Protein AF-A0A7S2XUI1-F1 (afdb_monomer)

InterPro domains:
  IPR029063 S-adenosyl-L-methionine-dependent methyltransferase superfamily [G3DSA:3.40.50.150] (146-242)
  IPR029063 S-adenosyl-L-methionine-dependent methyltransferase superfamily [SSF53335] (138-240)

pLDDT: mean 78.97, std 21.82, range [33.09, 98.69]

Solvent-accessible surface area (backbone atoms only — not comparable to full-atom values): 15600 Å² total; per-residue (Å²): 137,90,80,90,83,91,78,86,85,81,86,80,92,73,90,83,90,82,82,87,84,80,89,73,89,81,74,75,75,79,71,72,58,68,51,83,55,97,71,72,81,87,55,73,65,67,70,68,84,57,90,74,61,76,85,82,89,82,83,79,93,74,92,76,78,93,69,83,83,70,82,75,75,79,80,75,81,78,85,82,84,69,63,62,56,46,74,59,47,57,66,42,49,73,74,46,38,92,71,34,81,48,57,92,49,97,66,69,54,65,36,67,36,72,51,89,66,56,51,47,43,28,47,60,45,55,91,79,35,50,66,58,30,60,23,31,69,71,65,23,38,72,83,61,51,74,60,51,53,53,50,48,54,52,54,75,68,47,93,59,55,28,42,39,58,32,80,68,32,51,56,22,68,65,50,53,47,44,41,57,68,58,25,32,30,48,30,22,32,61,53,69,68,28,50,43,26,32,35,54,13,28,52,69,62,71,48,70,82,60,63,40,65,39,38,32,79,36,77,87,70,100,64,97,75,93,72,65,76,35,71,54,94,46,97,79,50,52,43,69,75,128

Foldseek 3Di:
DDDDDDDDDDDDPDDDPPDPPPPDPDPPPLVWDFDDDP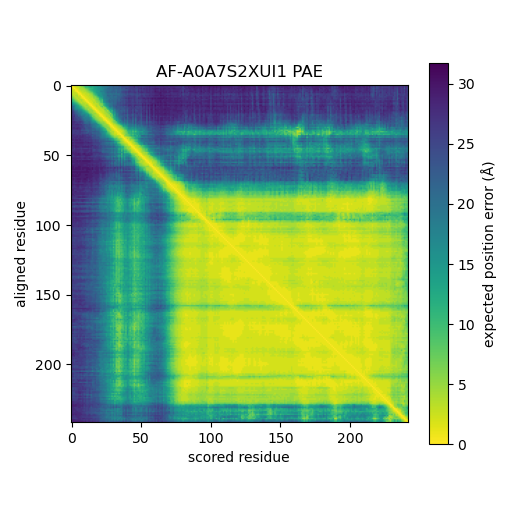DDVPPFDPVPPCVPDDDDPDDDDDDDDDDDDDPPPDDDDDDDFAFDQLVVLLVCLQVCAPVQLCHPPPDFDWDFAPDVVTFIFGDHDCVVQVQCCVACVVPRHHPPVVVVVVLCVVLVPDPHATETEAALCQSNPSVGVSVSSVHAYEYEHQDSNSSNRVSSRCVRRVNSPSNSYTYTNHHDDPDDDDFDWAQDPPSSRTDTDD

Organism: NCBI:txid420275

Sequence (242 aa):
MLQSRRGATRSKKGRNVFLLAKIIFFCALVTILVIPFGVDLQQGIQVPEILSESFDSSSIHKNPQPKTSAIPPPPKEKKKFEPVSCPSQIATRNALGSRDPNNGMPESPKRLTITDPPFWISLHKQNFDKLRWNSIMKKGNYYETGITDQFHQILANTTRPGLVLDIGMNIGWFTLWARAHGHAVAAFEPNEIMHTRVCESLESNHWHNDSSVQIFLYGLGEQEATLNLTTGHNPGMSSFHE

Radius of gyration: 24.72 Å; Cα contacts (8 Å, |Δi|>4): 295; chains: 1; bounding box: 54×97×55 Å

Mean predicted aligned error: 11.98 Å

Nearest PDB structures (foldseek):
  2igt-assembly1_B  TM=7.077E-01  e=3.469E-02  Agrobacterium fabrum str. C58
  2igt-assembly1_A  TM=7.072E-01  e=1.130E-01  Agrobacterium fabrum str. C58
  2igt-assembly1_C  TM=6.953E-01  e=2.104E-01  Agrobacterium fabrum str. C58
  3qv9-assembly1_A  TM=5.205E-01  e=8.233E+00  Trypanosoma cruzi

Secondary structure (DSSP, 8-state):
-------------------SSS--S---------EE----TTS-----TTTTS----------------PPPPPPPPPPP-PPP-HHHHHHTHHHHGGGSTTTT-SS--EEE-SSSS--EEE---TTT-HHHIIIIIHHSS-S-HHHHHHHHHHHHH-SS-EEEEEET-TT-HHHHHHHHTT-EEEEE-S-HHHHHHHHHHHHHTT-TTSSSEEEESS---SS----PEE--S-TTS-EE--

Structure (mmCIF, N/CA/C/O backbone):
data_AF-A0A7S2XUI1-F1
#
_entry.id   AF-A0A7S2XUI1-F1
#
loop_
_atom_site.group_PDB
_atom_site.id
_atom_site.type_symbol
_atom_site.label_atom_id
_atom_site.label_alt_id
_atom_site.label_comp_id
_atom_site.label_asym_id
_atom_site.label_entity_id
_atom_site.label_seq_id
_atom_site.pdbx_PDB_ins_code
_atom_site.Cartn_x
_atom_site.Cartn_y
_atom_site.Cartn_z
_atom_site.occupancy
_atom_site.B_iso_or_equiv
_atom_site.auth_seq_id
_atom_site.auth_comp_id
_atom_site.auth_asym_id
_atom_site.auth_atom_id
_atom_site.pdbx_PDB_model_num
ATOM 1 N N . MET A 1 1 ? 22.595 69.209 5.812 1.00 44.84 1 MET A N 1
ATOM 2 C CA . MET A 1 1 ? 22.251 69.474 4.398 1.00 44.84 1 MET A CA 1
ATOM 3 C C . MET A 1 1 ? 21.459 68.277 3.885 1.00 44.84 1 MET A C 1
ATOM 5 O O . MET A 1 1 ? 21.942 67.160 3.998 1.00 44.84 1 MET A O 1
ATOM 9 N N . LEU A 1 2 ? 20.205 68.506 3.484 1.00 44.84 2 LEU A N 1
ATOM 10 C CA . LEU A 1 2 ? 19.232 67.506 3.023 1.00 44.84 2 LEU A CA 1
ATOM 11 C C . LEU A 1 2 ? 19.535 67.006 1.600 1.00 44.84 2 LEU A C 1
ATOM 13 O O . LEU A 1 2 ? 19.940 67.813 0.773 1.00 44.84 2 LEU A O 1
ATOM 17 N N . GLN A 1 3 ? 19.185 65.743 1.314 1.00 45.91 3 GLN A N 1
ATOM 18 C CA . GLN A 1 3 ? 18.512 65.239 0.090 1.00 45.91 3 GLN A CA 1
ATOM 19 C C . GLN A 1 3 ? 18.406 63.702 0.223 1.00 45.91 3 GLN A C 1
ATOM 21 O O . GLN A 1 3 ? 19.411 63.010 0.183 1.00 45.91 3 GLN A O 1
ATOM 26 N N . SER A 1 4 ? 17.282 63.092 0.617 1.00 49.56 4 SER A N 1
ATOM 27 C CA . SER A 1 4 ? 16.009 62.899 -0.102 1.00 49.56 4 SER A CA 1
ATOM 28 C C . SER A 1 4 ? 16.167 62.365 -1.532 1.00 49.56 4 SER A C 1
ATOM 30 O O . SER A 1 4 ? 16.312 63.134 -2.480 1.00 49.56 4 SER A O 1
ATOM 32 N N . ARG A 1 5 ? 16.053 61.040 -1.695 1.00 53.78 5 ARG A N 1
ATOM 33 C CA . ARG A 1 5 ? 15.616 60.405 -2.947 1.00 53.78 5 ARG A CA 1
ATOM 34 C C . ARG A 1 5 ? 14.516 59.390 -2.647 1.00 53.78 5 ARG A C 1
ATOM 36 O O . ARG A 1 5 ? 14.758 58.325 -2.092 1.00 53.78 5 ARG A O 1
ATOM 43 N N . ARG A 1 6 ? 13.293 59.771 -3.021 1.00 54.72 6 ARG A N 1
ATOM 44 C CA . ARG A 1 6 ? 12.117 58.905 -3.155 1.00 54.72 6 ARG A CA 1
ATOM 45 C C . ARG A 1 6 ? 12.245 58.127 -4.469 1.00 54.72 6 ARG A C 1
ATOM 47 O O . ARG A 1 6 ? 12.502 58.735 -5.504 1.00 54.72 6 ARG A O 1
ATOM 54 N N . GLY A 1 7 ? 12.039 56.814 -4.426 1.00 47.62 7 GLY A N 1
ATOM 55 C CA . GLY A 1 7 ? 11.938 55.937 -5.595 1.00 47.62 7 GLY A CA 1
ATOM 56 C C . GLY A 1 7 ? 10.629 55.155 -5.535 1.00 47.62 7 GLY A C 1
ATOM 57 O O . GLY A 1 7 ? 10.315 54.557 -4.514 1.00 47.62 7 GLY A O 1
ATOM 58 N N . ALA A 1 8 ? 9.845 55.248 -6.604 1.00 49.41 8 ALA A N 1
ATOM 59 C CA . ALA A 1 8 ? 8.422 54.945 -6.692 1.00 49.41 8 ALA A CA 1
ATOM 60 C C . ALA A 1 8 ? 8.027 53.471 -6.466 1.00 49.41 8 ALA A C 1
ATOM 62 O O . ALA A 1 8 ? 8.601 52.552 -7.049 1.00 49.41 8 ALA A O 1
ATOM 63 N N . THR A 1 9 ? 6.942 53.266 -5.718 1.00 49.69 9 THR A N 1
ATOM 64 C CA . THR A 1 9 ? 6.183 52.014 -5.650 1.00 49.69 9 THR A CA 1
ATOM 65 C C . THR A 1 9 ? 5.273 51.897 -6.874 1.00 49.69 9 THR A C 1
ATOM 67 O O . THR A 1 9 ? 4.331 52.668 -7.059 1.00 49.69 9 THR A O 1
ATOM 70 N N . ARG A 1 10 ? 5.545 50.919 -7.745 1.00 51.84 10 ARG A N 1
ATOM 71 C CA . ARG A 1 10 ? 4.707 50.621 -8.914 1.00 51.84 10 ARG A CA 1
ATOM 72 C C . ARG A 1 10 ? 3.744 49.486 -8.565 1.00 51.84 10 ARG A C 1
ATOM 74 O O . ARG A 1 10 ? 4.098 48.313 -8.611 1.00 51.84 10 ARG A O 1
ATOM 81 N N . SER A 1 11 ? 2.523 49.864 -8.201 1.00 49.94 11 SER A N 1
ATOM 82 C CA . SER A 1 11 ? 1.382 48.961 -8.033 1.00 49.94 11 SER A CA 1
ATOM 83 C C . SER A 1 11 ? 1.007 48.337 -9.381 1.00 49.94 11 SER A C 1
ATOM 85 O O . SER A 1 11 ? 0.634 49.047 -10.316 1.00 49.94 11 SER A O 1
ATOM 87 N N . LYS A 1 12 ? 1.104 47.008 -9.494 1.00 51.84 12 LYS A N 1
ATOM 88 C CA . LYS A 1 12 ? 0.479 46.232 -10.573 1.00 51.84 12 LYS A CA 1
ATOM 89 C C . LYS A 1 12 ? -0.615 45.358 -9.972 1.00 51.84 12 LYS A C 1
ATOM 91 O O . LYS A 1 12 ? -0.391 44.220 -9.580 1.00 51.84 12 LYS A O 1
ATOM 96 N N . LYS A 1 13 ? -1.816 45.930 -9.914 1.00 52.31 13 LYS A N 1
ATOM 97 C CA . LYS A 1 13 ? -3.079 45.215 -9.729 1.00 52.31 13 LYS A CA 1
ATOM 98 C C . LYS A 1 13 ? -3.500 44.721 -11.118 1.00 52.31 13 LYS A C 1
ATOM 100 O O . LYS A 1 13 ? -3.877 45.526 -11.963 1.00 52.31 13 LYS A O 1
ATOM 105 N N . GLY A 1 14 ? -3.357 43.425 -11.381 1.00 42.59 14 GLY A N 1
ATOM 106 C CA . GLY A 1 14 ? -3.611 42.833 -12.695 1.00 42.59 14 GLY A CA 1
ATOM 107 C C . GLY A 1 14 ? -4.117 41.403 -12.568 1.00 42.59 14 GLY A C 1
ATOM 108 O O . GLY A 1 14 ? -3.349 40.495 -12.290 1.00 42.59 14 GLY A O 1
ATOM 109 N N . ARG A 1 15 ? -5.435 41.275 -12.724 1.00 50.72 15 ARG A N 1
ATOM 110 C CA . ARG A 1 15 ? -6.274 40.080 -12.893 1.00 50.72 15 ARG A CA 1
ATOM 111 C C . ARG A 1 15 ? -5.532 38.813 -13.353 1.00 50.72 15 ARG A C 1
ATOM 113 O O . ARG A 1 15 ? -5.031 38.785 -14.464 1.00 50.72 15 ARG A O 1
ATOM 120 N N . ASN A 1 16 ? -5.637 37.747 -12.558 1.00 40.69 16 ASN A N 1
ATOM 121 C CA . ASN A 1 16 ? -5.584 36.357 -13.023 1.00 40.69 16 ASN A CA 1
ATOM 122 C C . ASN A 1 16 ? -6.729 35.577 -12.358 1.00 40.69 16 ASN A C 1
ATOM 124 O O . ASN A 1 16 ? -6.529 34.726 -11.501 1.00 40.69 16 ASN A O 1
ATOM 128 N N . VAL A 1 17 ? -7.958 35.926 -12.738 1.00 47.38 17 VAL A N 1
ATOM 129 C CA . VAL A 1 17 ? -9.146 35.086 -12.542 1.00 47.38 17 VAL A CA 1
ATOM 130 C C . VAL A 1 17 ? -9.360 34.375 -13.871 1.00 47.38 17 VAL A C 1
ATOM 132 O O . VAL A 1 17 ? -10.168 34.837 -14.652 1.00 47.38 17 VAL A O 1
ATOM 135 N N . PHE A 1 18 ? -8.539 33.375 -14.198 1.00 42.41 18 PHE A N 1
ATOM 136 C CA . PHE A 1 18 ? -8.752 32.443 -15.322 1.00 42.41 1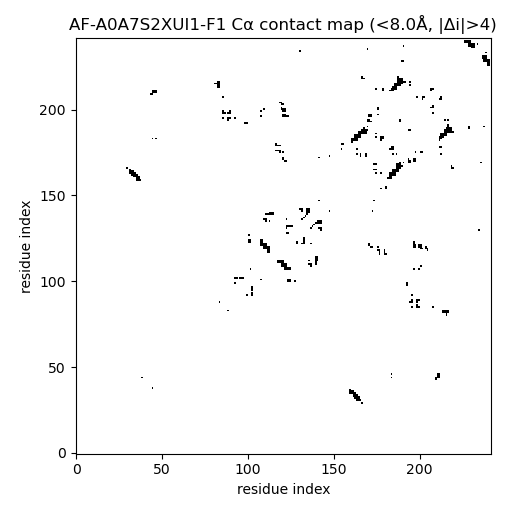8 PHE A CA 1
ATOM 137 C C . PHE A 1 18 ? -7.678 31.342 -15.290 1.00 42.41 18 PHE A C 1
ATOM 139 O O . PHE A 1 18 ? -6.836 31.239 -16.173 1.00 42.41 18 PHE A O 1
ATOM 146 N N . LEU A 1 19 ? -7.668 30.523 -14.235 1.00 41.16 19 LEU A N 1
ATOM 147 C CA . LEU A 1 19 ? -6.983 29.223 -14.271 1.00 41.16 19 LEU A CA 1
ATOM 148 C C . LEU A 1 19 ? -7.583 28.248 -13.245 1.00 41.16 19 LEU A C 1
ATOM 150 O O . LEU A 1 19 ? -6.870 27.621 -12.475 1.00 41.16 19 LEU A O 1
ATOM 154 N N . LEU A 1 20 ? -8.916 28.155 -13.209 1.00 41.44 20 LEU A N 1
ATOM 155 C CA . LEU A 1 20 ? -9.640 27.221 -12.334 1.00 41.44 20 LEU A CA 1
ATOM 156 C C . LEU A 1 20 ? -10.401 26.127 -13.109 1.00 41.44 20 LEU A C 1
ATOM 158 O O . LEU A 1 20 ? -11.279 25.483 -12.555 1.00 41.44 20 LEU A O 1
ATOM 162 N N . ALA A 1 21 ? -10.087 25.914 -14.393 1.00 40.38 21 ALA A N 1
ATOM 163 C CA . ALA A 1 21 ? -10.853 25.018 -15.273 1.00 40.38 21 ALA A CA 1
ATOM 164 C C . ALA A 1 21 ? -9.987 24.054 -16.113 1.00 40.38 21 ALA A C 1
ATOM 166 O O . ALA A 1 21 ? -10.372 23.675 -17.214 1.00 40.38 21 ALA A O 1
ATOM 167 N N . LYS A 1 22 ? -8.808 23.658 -15.609 1.00 33.09 22 LYS A N 1
ATOM 168 C CA . LYS A 1 22 ? -7.989 22.564 -16.179 1.00 33.09 22 LYS A CA 1
ATOM 169 C C . LYS A 1 22 ? -7.356 21.665 -15.103 1.00 33.09 22 LYS A C 1
ATOM 171 O O . LYS A 1 22 ? -6.256 21.162 -15.275 1.00 33.09 22 LYS A O 1
ATOM 176 N N . ILE A 1 23 ? -8.057 21.481 -13.983 1.00 38.81 23 ILE A N 1
ATOM 177 C CA . ILE A 1 23 ? -7.806 20.397 -13.017 1.00 38.81 23 ILE A CA 1
ATOM 178 C C . ILE A 1 23 ? -9.107 19.594 -12.926 1.00 38.81 23 ILE A C 1
ATOM 180 O O . ILE A 1 23 ? -9.790 19.548 -11.913 1.00 38.81 23 ILE A O 1
ATOM 184 N N . ILE A 1 24 ? -9.523 19.069 -14.070 1.00 41.22 24 ILE A N 1
ATOM 185 C CA . ILE A 1 24 ? -10.514 18.006 -14.203 1.00 41.22 24 ILE A CA 1
ATOM 186 C C . ILE A 1 24 ? -9.905 17.106 -15.280 1.00 41.22 24 ILE A C 1
ATOM 188 O O . ILE A 1 24 ? -9.421 17.635 -16.278 1.00 41.22 24 ILE A O 1
ATOM 192 N N . PHE A 1 25 ? -9.909 15.792 -15.050 1.00 37.59 25 PHE A N 1
ATOM 193 C CA . PHE A 1 25 ? -9.238 14.730 -15.820 1.00 37.59 25 PHE A CA 1
ATOM 194 C C . PHE A 1 25 ? -7.766 14.463 -15.480 1.00 37.59 25 PHE A C 1
ATOM 196 O O . PHE A 1 25 ? -6.876 14.684 -16.286 1.00 37.59 25 PHE A O 1
ATOM 203 N N . PHE A 1 26 ? -7.525 13.969 -14.265 1.00 37.66 26 PHE A N 1
ATOM 204 C CA . PHE A 1 26 ? -6.876 12.663 -14.033 1.00 37.66 26 PHE A CA 1
ATOM 205 C C . PHE A 1 26 ? -7.096 12.255 -12.559 1.00 37.66 26 PHE A C 1
ATOM 207 O O . PHE A 1 26 ? -6.187 11.848 -11.848 1.00 37.66 26 PHE A O 1
ATOM 214 N N . CYS A 1 27 ? -8.334 12.394 -12.063 1.00 37.97 27 CYS A N 1
ATOM 215 C CA . CYS A 1 27 ? -8.767 11.536 -10.966 1.00 37.97 27 CYS A CA 1
ATOM 216 C C . CYS A 1 27 ? -9.026 10.187 -11.621 1.00 37.97 27 CYS A C 1
ATOM 218 O O . CYS A 1 27 ? -10.080 10.005 -12.233 1.00 37.97 27 CYS A O 1
ATOM 220 N N . ALA A 1 28 ? -8.068 9.266 -11.533 1.00 40.50 28 ALA A N 1
ATOM 221 C CA . ALA A 1 28 ? -8.439 7.864 -11.515 1.00 40.50 28 ALA A CA 1
ATOM 222 C C . ALA A 1 28 ? -9.512 7.763 -10.429 1.00 40.50 28 ALA A C 1
ATOM 224 O O . ALA A 1 28 ? -9.257 8.054 -9.259 1.00 40.50 28 ALA A O 1
ATOM 225 N N . LEU A 1 29 ? -10.749 7.541 -10.862 1.00 40.41 29 LEU A N 1
ATOM 226 C CA . LEU A 1 29 ? -11.874 7.289 -9.991 1.00 40.41 29 LEU A CA 1
ATOM 227 C C . LEU A 1 29 ? -11.453 6.056 -9.192 1.00 40.41 29 LEU A C 1
ATOM 229 O O . LEU A 1 29 ? -11.509 4.940 -9.710 1.00 40.41 29 LEU A O 1
ATOM 233 N N . VAL A 1 30 ? -10.946 6.254 -7.974 1.00 43.94 30 VAL A N 1
ATOM 234 C CA . VAL A 1 30 ? -10.798 5.167 -7.013 1.00 43.94 30 VAL A CA 1
ATOM 235 C C . VAL A 1 30 ? -12.236 4.762 -6.725 1.00 43.94 30 VAL A C 1
ATOM 237 O O . VAL A 1 30 ? -12.924 5.346 -5.891 1.00 43.94 30 VAL A O 1
ATOM 240 N N . THR A 1 31 ? -12.752 3.856 -7.550 1.00 45.31 31 THR A N 1
ATOM 241 C CA . THR A 1 31 ? -14.082 3.289 -7.389 1.00 45.31 31 THR A CA 1
ATOM 242 C C . THR A 1 31 ? -13.930 2.288 -6.267 1.00 45.31 31 THR A C 1
ATOM 244 O O . THR A 1 31 ? -13.617 1.122 -6.487 1.00 45.31 31 THR A O 1
ATOM 247 N N . ILE A 1 32 ? -14.052 2.785 -5.042 1.00 53.06 32 ILE A N 1
ATOM 248 C CA . ILE A 1 32 ? -13.979 1.967 -3.839 1.00 53.06 32 ILE A CA 1
ATOM 249 C C . ILE A 1 32 ? -15.314 1.235 -3.754 1.00 53.06 32 ILE A C 1
ATOM 251 O O . ILE A 1 32 ? -16.289 1.734 -3.193 1.00 53.06 32 ILE A O 1
ATOM 255 N N . LEU A 1 33 ? -15.381 0.068 -4.391 1.00 57.34 33 LEU A N 1
ATOM 256 C CA . LEU A 1 33 ? -16.521 -0.826 -4.281 1.00 57.34 33 LEU A CA 1
ATOM 257 C C . LEU A 1 33 ? -16.382 -1.605 -2.971 1.00 57.34 33 LEU A C 1
ATOM 259 O O . LEU A 1 33 ? -15.698 -2.622 -2.922 1.00 57.34 33 LEU A O 1
ATOM 263 N N . VAL A 1 34 ? -17.020 -1.119 -1.905 1.00 60.62 34 VAL A N 1
ATOM 264 C CA . VAL A 1 34 ? -17.190 -1.910 -0.681 1.00 60.62 34 VAL A CA 1
ATOM 265 C C . VAL A 1 34 ? -18.369 -2.847 -0.909 1.00 60.62 34 VAL A C 1
ATOM 267 O O . VAL A 1 34 ? -19.518 -2.408 -0.934 1.00 60.62 34 VAL A O 1
ATOM 270 N N . ILE A 1 35 ? -18.095 -4.136 -1.103 1.00 65.50 35 ILE A N 1
ATOM 271 C CA . ILE A 1 35 ? -19.143 -5.156 -1.221 1.00 65.50 35 ILE A CA 1
ATOM 272 C C . ILE A 1 35 ? -19.488 -5.634 0.200 1.00 65.50 35 ILE A C 1
ATOM 274 O O . ILE A 1 35 ? -18.626 -6.231 0.855 1.00 65.50 35 ILE A O 1
ATOM 278 N N . PRO A 1 36 ? -20.698 -5.357 0.727 1.00 56.72 36 PRO A N 1
ATOM 279 C CA . PRO A 1 36 ? -21.080 -5.804 2.060 1.00 56.72 36 PRO A CA 1
ATOM 280 C C . PRO A 1 36 ? -21.371 -7.307 2.037 1.00 56.72 36 PRO A C 1
ATOM 282 O O . PRO A 1 36 ? -22.350 -7.742 1.431 1.00 56.72 36 PRO A O 1
ATOM 285 N N . PHE A 1 37 ? -20.572 -8.100 2.748 1.00 58.25 37 PHE A N 1
ATOM 286 C CA . PHE A 1 37 ? -20.856 -9.518 2.961 1.00 58.25 37 PHE A CA 1
ATOM 287 C C . PHE A 1 37 ? -21.413 -9.743 4.373 1.00 58.25 37 PHE A C 1
ATOM 289 O O . PHE A 1 37 ? -20.984 -9.126 5.347 1.00 58.25 37 PHE A O 1
ATOM 296 N N . GLY A 1 38 ? -22.420 -10.608 4.492 1.00 45.91 38 GLY A N 1
ATOM 297 C CA . GLY A 1 38 ? -22.881 -11.110 5.784 1.00 45.91 38 GLY A CA 1
ATOM 298 C C . GLY A 1 38 ? -22.015 -12.287 6.205 1.00 45.91 38 GLY A C 1
ATOM 299 O O . GLY A 1 38 ? -22.383 -13.417 5.914 1.00 45.91 38 GLY A O 1
ATOM 300 N N . VAL A 1 39 ? -20.872 -12.026 6.840 1.00 47.19 39 VAL A N 1
ATOM 301 C CA . VAL A 1 39 ? -19.999 -13.084 7.372 1.00 47.19 39 VAL A CA 1
ATOM 302 C C . VAL A 1 39 ? -19.783 -12.856 8.863 1.00 47.19 39 VAL A C 1
ATOM 304 O O . VAL A 1 39 ? -19.521 -11.734 9.297 1.00 47.19 39 VAL A O 1
ATOM 307 N N . ASP A 1 40 ? -19.961 -13.921 9.637 1.00 42.25 40 ASP A N 1
ATOM 308 C CA . ASP A 1 40 ? -19.818 -13.945 11.090 1.00 42.25 40 ASP A CA 1
ATOM 309 C C . ASP A 1 40 ? -18.326 -13.968 11.474 1.00 42.25 40 ASP A C 1
ATOM 311 O O . ASP A 1 40 ? -17.577 -14.843 11.040 1.00 42.25 40 ASP A O 1
ATOM 315 N N . LEU A 1 41 ? -17.875 -12.977 12.252 1.00 43.75 41 LEU A N 1
ATOM 316 C CA . LEU A 1 41 ? -16.453 -12.637 12.429 1.00 43.75 41 LEU A CA 1
ATOM 317 C C . LEU A 1 41 ? -15.643 -13.602 13.307 1.00 43.75 41 LEU A C 1
ATOM 319 O O . LEU A 1 41 ? -14.425 -13.450 13.400 1.00 43.75 41 LEU A O 1
ATOM 323 N N . GLN A 1 42 ? -16.279 -14.559 13.986 1.00 41.75 42 GLN A N 1
ATOM 324 C CA . GLN A 1 42 ? -15.556 -15.484 14.871 1.00 41.75 42 GLN A CA 1
ATOM 325 C C . GLN A 1 42 ? -14.914 -16.671 14.148 1.00 41.75 42 GLN A C 1
ATOM 327 O O . GLN A 1 42 ? -14.040 -17.330 14.711 1.00 41.75 42 GLN A O 1
ATOM 332 N N . GLN A 1 43 ? -15.292 -16.928 12.899 1.00 45.81 43 GLN A N 1
ATOM 333 C CA . GLN A 1 43 ? -14.589 -17.868 12.036 1.00 45.81 43 GLN A CA 1
ATOM 334 C C . GLN A 1 43 ? -13.732 -17.014 11.110 1.00 45.81 43 GLN A C 1
ATOM 336 O O . GLN A 1 43 ? -14.278 -16.192 10.382 1.00 45.81 43 GLN A O 1
ATOM 341 N N . GLY A 1 44 ? -12.401 -17.114 11.231 1.00 43.19 44 GLY A N 1
ATOM 342 C CA . GLY A 1 44 ? -11.450 -16.243 10.534 1.00 43.19 44 GLY A CA 1
ATOM 343 C C . GLY A 1 44 ? -11.875 -15.964 9.095 1.00 43.19 44 GLY A C 1
ATOM 344 O O . GLY A 1 44 ? -12.369 -16.874 8.436 1.00 43.19 44 GLY A O 1
ATOM 345 N N . ILE A 1 45 ? -11.723 -14.707 8.658 1.00 44.16 45 ILE A N 1
ATOM 346 C CA . ILE A 1 45 ? -12.152 -14.201 7.349 1.00 44.16 45 ILE A CA 1
ATOM 347 C C . ILE A 1 45 ? -11.600 -15.126 6.260 1.00 44.16 45 ILE A C 1
ATOM 349 O O . ILE A 1 45 ? -10.492 -14.945 5.762 1.00 44.16 45 ILE A O 1
ATOM 353 N N . GLN A 1 46 ? -12.375 -16.139 5.885 1.00 42.81 46 GLN A N 1
ATOM 354 C CA . GLN A 1 46 ? -12.179 -16.817 4.628 1.00 42.81 46 GLN A CA 1
ATOM 355 C C . GLN A 1 46 ? -12.693 -15.816 3.616 1.00 42.81 46 GLN A C 1
ATOM 357 O O . GLN A 1 46 ? -13.898 -15.572 3.536 1.00 42.81 46 GLN A O 1
ATOM 362 N N . VAL A 1 47 ? -11.763 -15.167 2.911 1.00 46.88 47 VAL A N 1
ATOM 363 C CA . VAL A 1 47 ? -12.097 -14.499 1.656 1.00 46.88 47 VAL A CA 1
ATOM 364 C C . VAL A 1 47 ? -12.898 -15.538 0.880 1.00 46.88 47 VAL A C 1
ATOM 366 O O . VAL A 1 47 ? -12.351 -16.614 0.618 1.00 46.88 47 VAL A O 1
ATOM 369 N N . PRO A 1 48 ? -14.193 -15.297 0.616 1.00 45.62 48 PRO A N 1
ATOM 370 C CA . PRO A 1 48 ? -15.002 -16.277 -0.072 1.00 45.62 48 PRO A CA 1
ATOM 371 C C . PRO A 1 48 ? -14.275 -16.669 -1.354 1.00 45.62 48 PRO A C 1
ATOM 373 O O . PRO A 1 48 ? -13.706 -15.803 -2.026 1.00 45.62 48 PRO A O 1
ATOM 376 N N . GLU A 1 49 ? -14.299 -17.952 -1.699 1.00 49.72 49 GLU A N 1
ATOM 377 C CA . GLU A 1 49 ? -13.816 -18.483 -2.975 1.00 49.72 49 GLU A CA 1
ATOM 378 C C . GLU A 1 49 ? -14.727 -17.997 -4.130 1.00 49.72 49 GLU A C 1
ATOM 380 O O . GLU A 1 49 ? -15.232 -18.769 -4.924 1.00 49.72 49 GLU A O 1
ATOM 385 N N . ILE A 1 50 ? -15.021 -16.695 -4.183 1.00 44.66 50 ILE A N 1
ATOM 386 C CA . ILE A 1 50 ? -15.934 -16.033 -5.119 1.00 44.66 50 ILE A CA 1
ATOM 387 C C . ILE A 1 50 ? -15.137 -15.333 -6.230 1.00 44.66 50 ILE A C 1
ATOM 389 O O . ILE A 1 50 ? -15.684 -15.029 -7.283 1.00 44.66 50 ILE A O 1
ATOM 393 N N . LEU A 1 51 ? -13.816 -15.160 -6.085 1.00 46.44 51 LEU A N 1
ATOM 394 C CA . LEU A 1 51 ? -12.969 -14.735 -7.210 1.00 46.44 51 LEU A CA 1
ATOM 395 C C . LEU A 1 51 ? -12.733 -15.848 -8.254 1.00 46.44 51 LEU A C 1
ATOM 397 O O . LEU A 1 51 ? -12.148 -15.573 -9.300 1.00 46.44 51 LEU A O 1
ATOM 401 N N . SER A 1 52 ? -13.188 -17.084 -8.012 1.00 45.56 52 SER A N 1
ATOM 402 C CA . SER A 1 52 ? -13.136 -18.182 -8.991 1.00 45.56 52 SER A CA 1
ATOM 403 C C . SER A 1 52 ? -14.455 -18.398 -9.748 1.00 45.56 52 SER A C 1
ATOM 405 O O . SER A 1 52 ? -14.444 -19.041 -10.802 1.00 45.56 52 SER A O 1
ATOM 407 N N . GLU A 1 53 ? -15.578 -17.836 -9.286 1.00 42.50 53 GLU A N 1
ATOM 408 C CA . GLU A 1 53 ? -16.870 -17.973 -9.963 1.00 42.50 53 GLU A CA 1
ATOM 409 C C . GLU A 1 53 ? -17.032 -16.902 -11.047 1.00 42.50 53 GLU A C 1
ATOM 411 O O . GLU A 1 53 ? -17.066 -15.695 -10.814 1.00 42.50 53 GLU A O 1
ATOM 416 N N . SER A 1 54 ? -17.080 -17.360 -12.295 1.00 42.16 54 SER A N 1
ATOM 417 C CA . SER A 1 54 ? -17.113 -16.504 -13.471 1.00 42.16 54 SER A CA 1
ATOM 418 C C . SER A 1 54 ? -18.413 -15.715 -13.605 1.00 42.16 54 SER A C 1
ATOM 420 O O . SER A 1 54 ? -19.484 -16.305 -13.709 1.00 42.16 54 SER A O 1
ATOM 422 N N . PHE A 1 55 ? -18.291 -14.393 -13.728 1.00 38.03 55 PHE A N 1
ATOM 423 C CA . PHE A 1 55 ? -19.360 -13.496 -14.166 1.00 38.03 55 PHE A CA 1
ATOM 424 C C . PHE A 1 55 ? -19.777 -13.849 -15.610 1.00 38.03 55 PHE A C 1
ATOM 426 O O . PHE A 1 55 ? -19.038 -13.580 -16.560 1.00 38.03 55 PHE A O 1
ATOM 433 N N . ASP A 1 56 ? -20.937 -14.486 -15.788 1.00 40.06 56 ASP A N 1
ATOM 434 C CA . ASP A 1 56 ? -21.498 -14.796 -17.109 1.00 40.06 56 ASP A CA 1
ATOM 435 C C . ASP A 1 56 ? -22.298 -13.589 -17.633 1.00 40.06 56 ASP A C 1
ATOM 437 O O . ASP A 1 56 ? -23.433 -13.331 -17.234 1.00 40.06 56 ASP A O 1
ATOM 441 N N . SER A 1 57 ? -21.669 -12.799 -18.507 1.00 42.91 57 SER A N 1
ATOM 442 C CA . SER A 1 57 ? -22.227 -11.570 -19.097 1.00 42.91 57 SER A CA 1
ATOM 443 C C . SER A 1 57 ? -23.017 -11.845 -20.388 1.00 42.91 57 SER A C 1
ATOM 445 O O . SER A 1 57 ? -22.853 -11.162 -21.402 1.00 42.91 57 SER A O 1
ATOM 447 N N . SER A 1 58 ? -23.864 -12.876 -20.404 1.00 42.28 58 SER A N 1
ATOM 448 C CA . SER A 1 58 ? -24.604 -13.270 -21.610 1.00 42.28 58 SER A CA 1
ATOM 449 C C . SER A 1 58 ? -26.125 -13.111 -21.469 1.00 42.28 58 SER A C 1
ATOM 451 O O . SER A 1 58 ? -26.877 -14.064 -21.310 1.00 42.28 58 SER A O 1
ATOM 453 N N . SER A 1 59 ? -26.631 -11.878 -21.606 1.00 43.25 59 SER A N 1
ATOM 454 C CA . SER A 1 59 ? -28.048 -11.663 -21.961 1.00 43.25 59 SER A CA 1
ATOM 455 C C . SER A 1 59 ? -28.290 -10.373 -22.757 1.00 43.25 59 SER A C 1
ATOM 457 O O . SER A 1 59 ? -28.900 -9.417 -22.293 1.00 43.25 59 SER A O 1
ATOM 459 N N . ILE A 1 60 ? -27.864 -10.359 -24.025 1.00 51.09 60 ILE A N 1
ATOM 460 C CA . ILE A 1 60 ? -28.453 -9.466 -25.036 1.00 51.09 60 ILE A CA 1
ATOM 461 C C . ILE A 1 60 ? -28.930 -10.322 -26.211 1.00 51.09 60 ILE A C 1
ATOM 463 O O . ILE A 1 60 ? -28.148 -10.798 -27.033 1.00 51.09 60 ILE A O 1
ATOM 467 N N . HIS A 1 61 ? -30.249 -10.517 -26.272 1.00 50.69 61 HIS A N 1
ATOM 468 C CA . HIS A 1 61 ? -30.949 -11.208 -27.349 1.00 50.69 61 HIS A CA 1
ATOM 469 C C . HIS A 1 61 ? -30.795 -10.464 -28.686 1.00 50.69 61 HIS A C 1
ATOM 471 O O . HIS A 1 61 ? -31.365 -9.392 -28.888 1.00 50.69 61 HIS A O 1
ATOM 477 N N . LYS A 1 62 ? -30.110 -11.091 -29.646 1.00 54.53 62 LYS A N 1
ATOM 478 C CA . LYS A 1 62 ? -30.341 -10.882 -31.082 1.00 54.53 62 LYS A CA 1
ATOM 479 C C . LYS A 1 62 ? -30.485 -12.242 -31.755 1.00 54.53 62 LYS A C 1
ATOM 481 O O . LYS A 1 62 ? -29.629 -13.103 -31.604 1.00 54.53 62 LYS A O 1
ATOM 486 N N . ASN A 1 63 ? -31.592 -12.416 -32.466 1.00 61.34 63 ASN A N 1
ATOM 487 C CA . ASN A 1 63 ? -31.988 -13.645 -33.148 1.00 61.34 63 ASN A CA 1
ATOM 488 C C . ASN A 1 63 ? -31.188 -13.805 -34.463 1.00 61.34 63 ASN A C 1
ATOM 490 O O . ASN A 1 63 ? -31.309 -12.915 -35.311 1.00 61.34 63 ASN A O 1
ATOM 494 N N . PRO A 1 64 ? -30.380 -14.869 -34.673 1.00 60.31 64 PRO A N 1
ATOM 495 C CA . PRO A 1 64 ? -29.664 -15.070 -35.931 1.00 60.31 64 PRO A CA 1
ATOM 496 C C . PRO A 1 64 ? -30.134 -16.301 -36.723 1.00 60.31 64 PRO A C 1
ATOM 498 O O . PRO A 1 64 ? -30.504 -17.340 -36.183 1.00 60.31 64 PRO A O 1
ATOM 501 N N . GLN A 1 65 ? -30.046 -16.159 -38.046 1.00 56.38 65 GLN A N 1
ATOM 502 C CA . GLN A 1 65 ? -30.239 -17.199 -39.056 1.00 56.38 65 GLN A CA 1
ATOM 503 C C . GLN A 1 65 ? -29.312 -18.423 -38.887 1.00 56.38 65 GLN A C 1
ATOM 505 O O . GLN A 1 65 ? -28.214 -18.291 -38.338 1.00 56.38 65 GLN A O 1
ATOM 510 N N . PRO A 1 66 ? -29.713 -19.600 -39.420 1.00 59.50 66 PRO A N 1
ATOM 511 C CA . PRO A 1 66 ? -28.998 -20.862 -39.255 1.00 59.50 66 PRO A CA 1
ATOM 512 C C . PRO A 1 66 ? -27.679 -20.855 -40.039 1.00 59.50 66 PRO A C 1
ATOM 514 O O . PRO A 1 66 ? -27.642 -21.102 -41.243 1.00 59.50 66 PRO A O 1
ATOM 517 N N . LYS A 1 67 ? -26.575 -20.572 -39.342 1.00 59.41 67 LYS A N 1
ATOM 518 C CA . LYS A 1 67 ? -25.219 -20.828 -39.838 1.00 59.41 67 LYS A CA 1
ATOM 519 C C . LYS A 1 67 ? -24.823 -22.261 -39.495 1.00 59.41 67 LYS A C 1
ATOM 521 O O . LYS A 1 67 ? -24.941 -22.691 -38.351 1.00 59.41 67 LYS A O 1
ATOM 526 N N . THR A 1 68 ? -24.349 -22.976 -40.509 1.00 61.97 68 THR A N 1
ATOM 527 C CA . THR A 1 68 ? -23.732 -24.304 -40.436 1.00 61.97 68 THR A CA 1
ATOM 528 C C . THR A 1 68 ? -22.762 -24.406 -39.261 1.00 61.97 68 THR A C 1
ATOM 530 O O . THR A 1 68 ? -21.828 -23.613 -39.142 1.00 61.97 68 THR A O 1
ATOM 533 N N . SER A 1 69 ? -23.037 -25.381 -38.393 1.00 60.72 69 SER A N 1
ATOM 534 C CA . SER A 1 69 ? -22.361 -25.653 -37.126 1.00 60.72 69 SER A CA 1
ATOM 535 C C . SER A 1 69 ? -20.904 -26.060 -37.357 1.00 60.72 69 SER A C 1
ATOM 537 O O . SER A 1 69 ? -20.594 -27.219 -37.619 1.00 60.72 69 SER A O 1
ATOM 539 N N . ALA A 1 70 ? -19.998 -25.087 -37.278 1.00 73.81 70 ALA A N 1
ATOM 540 C CA . ALA A 1 70 ? -18.612 -25.371 -36.947 1.00 73.81 70 ALA A CA 1
ATOM 541 C C . ALA A 1 70 ? -18.561 -25.672 -35.446 1.00 73.81 70 ALA A C 1
ATOM 543 O O . ALA A 1 70 ? -19.074 -24.890 -34.643 1.00 73.81 70 ALA A O 1
ATOM 544 N N . ILE A 1 71 ? -17.976 -26.811 -35.077 1.00 77.44 71 ILE A N 1
ATOM 545 C CA . ILE A 1 71 ? -17.732 -27.169 -33.679 1.00 77.44 71 ILE A CA 1
ATOM 546 C C . ILE A 1 71 ? -16.906 -26.027 -33.064 1.00 77.44 71 ILE A C 1
ATOM 548 O O . ILE A 1 71 ? -15.830 -25.726 -33.593 1.00 77.44 71 ILE A O 1
ATOM 552 N N . PRO A 1 72 ? -17.397 -25.343 -32.013 1.00 79.62 72 PRO A N 1
ATOM 553 C CA . PRO A 1 72 ? -16.635 -24.279 -31.384 1.00 79.62 72 PRO A CA 1
ATOM 554 C C . PRO A 1 72 ? -15.322 -24.860 -30.845 1.00 79.62 72 PRO A C 1
ATOM 556 O O . PRO A 1 72 ? -15.319 -25.983 -30.331 1.00 79.62 72 PRO A O 1
ATOM 559 N N . PRO A 1 73 ? -14.196 -24.136 -30.977 1.00 80.56 73 PRO A N 1
ATOM 560 C CA . PRO A 1 73 ? -12.939 -24.586 -30.402 1.00 80.56 73 PRO A CA 1
ATOM 561 C C . PRO A 1 73 ? -13.121 -24.821 -28.895 1.00 80.56 73 PRO A C 1
ATOM 563 O O . PRO A 1 73 ? -13.909 -24.108 -28.262 1.00 80.56 73 PRO A O 1
ATOM 566 N N . PRO A 1 74 ? -12.414 -25.806 -28.315 1.00 83.75 74 PRO A N 1
ATOM 567 C CA . PRO A 1 74 ? -12.505 -26.072 -26.889 1.00 83.75 74 PRO A CA 1
ATOM 568 C C . PRO A 1 74 ? -12.192 -24.789 -26.103 1.00 83.75 74 PRO A C 1
ATOM 570 O O . PRO A 1 74 ? -11.289 -24.036 -26.495 1.00 83.75 74 PRO A O 1
ATOM 573 N N . PRO A 1 75 ? -12.943 -24.505 -25.025 1.00 82.94 75 PRO A N 1
ATOM 574 C CA . PRO A 1 75 ? -12.715 -23.321 -24.213 1.00 82.94 75 PRO A CA 1
ATOM 575 C C . PRO A 1 75 ? -11.276 -23.341 -23.694 1.00 82.94 75 PRO A C 1
ATOM 577 O O . PRO A 1 75 ? -10.812 -24.348 -23.162 1.00 82.94 75 PRO A O 1
ATOM 580 N N . LYS A 1 76 ? -10.556 -22.231 -23.885 1.00 82.31 76 LYS A N 1
ATOM 581 C CA . LYS A 1 76 ? -9.208 -22.075 -23.337 1.00 82.31 76 LYS A CA 1
ATOM 582 C C . LYS A 1 76 ? -9.298 -22.159 -21.816 1.00 82.31 76 LYS A C 1
ATOM 584 O O . LYS A 1 76 ? -10.136 -21.487 -21.214 1.00 82.31 76 LYS A O 1
ATOM 589 N N . GLU A 1 77 ? -8.448 -22.988 -21.221 1.00 88.56 77 GLU A N 1
ATOM 590 C CA . GLU A 1 77 ? -8.314 -23.093 -19.772 1.00 88.56 77 GLU A CA 1
ATOM 591 C C . GLU A 1 77 ? -8.043 -21.700 -19.189 1.00 88.56 77 GLU A C 1
ATOM 593 O O . GLU A 1 77 ? -7.156 -20.979 -19.655 1.00 88.56 77 GLU A O 1
ATOM 598 N N . LYS A 1 78 ? -8.868 -21.281 -18.224 1.00 83.50 78 LYS A N 1
ATOM 599 C CA . LYS A 1 78 ? -8.745 -19.957 -17.614 1.00 83.50 78 LYS A CA 1
ATOM 600 C C . LYS A 1 78 ? -7.487 -19.939 -16.757 1.00 83.50 78 LYS A C 1
ATOM 602 O O . LYS A 1 78 ? -7.345 -20.745 -15.842 1.00 83.50 78 LYS A O 1
ATOM 607 N N . LYS A 1 79 ? -6.582 -19.005 -17.046 1.00 84.25 79 LYS A N 1
ATOM 608 C CA . LYS A 1 79 ? -5.381 -18.794 -16.243 1.00 84.25 79 LYS A CA 1
ATOM 609 C C . LYS A 1 79 ? -5.791 -18.397 -14.824 1.00 84.25 79 LYS A C 1
ATOM 611 O O . LYS A 1 79 ? -6.530 -17.434 -14.638 1.00 84.25 79 LYS A O 1
ATOM 616 N N . LYS A 1 80 ? -5.318 -19.143 -13.826 1.00 88.06 80 LYS A N 1
ATOM 617 C CA . LYS A 1 80 ? -5.542 -18.820 -12.415 1.00 88.06 80 LYS A CA 1
ATOM 618 C C . LYS A 1 80 ? -4.513 -17.783 -11.963 1.00 88.06 80 LYS A C 1
ATOM 620 O O . LYS A 1 80 ? -3.316 -17.955 -12.195 1.00 88.06 80 LYS A O 1
ATOM 625 N N . PHE A 1 81 ? -4.982 -16.699 -11.354 1.00 88.56 81 PHE A N 1
ATOM 626 C CA . PHE A 1 81 ? -4.129 -15.657 -10.786 1.00 88.56 81 PHE A CA 1
ATOM 627 C C . PHE A 1 81 ? -3.970 -15.916 -9.292 1.00 88.56 81 PHE A C 1
ATOM 629 O O . PHE A 1 81 ? -4.934 -15.823 -8.539 1.00 88.56 81 PHE A O 1
ATOM 636 N N . GLU A 1 82 ? -2.757 -16.266 -8.875 1.00 94.19 82 GLU A N 1
ATOM 637 C CA . GLU A 1 82 ? -2.456 -16.548 -7.473 1.00 94.19 82 GLU A CA 1
ATOM 638 C C . GLU A 1 82 ? -1.956 -15.284 -6.754 1.00 94.19 82 GLU A C 1
ATOM 640 O O . GLU A 1 82 ? -1.188 -14.513 -7.347 1.00 94.19 82 GLU A O 1
ATOM 645 N N . PRO A 1 83 ? -2.351 -15.069 -5.486 1.00 95.69 83 PRO A N 1
ATOM 646 C CA . PRO A 1 83 ? -1.779 -14.020 -4.656 1.00 95.69 83 PRO A CA 1
ATOM 647 C C . PRO A 1 83 ? -0.275 -14.213 -4.425 1.00 95.69 83 PRO A C 1
ATOM 649 O O . PRO A 1 83 ? 0.250 -15.328 -4.390 1.00 95.69 83 PRO A O 1
ATOM 652 N N . VAL A 1 84 ? 0.425 -13.106 -4.198 1.00 94.06 84 VAL A N 1
ATOM 653 C CA . VAL A 1 84 ? 1.838 -13.090 -3.826 1.00 94.06 84 VAL A CA 1
ATOM 654 C C . VAL A 1 84 ? 2.012 -13.612 -2.399 1.00 94.06 84 VAL A C 1
ATOM 656 O O . VAL A 1 84 ? 1.385 -13.133 -1.457 1.00 94.06 84 VAL A O 1
ATOM 659 N N . SER A 1 85 ? 2.926 -14.568 -2.229 1.00 94.88 85 SER A N 1
ATOM 660 C CA . SER A 1 85 ? 3.377 -15.034 -0.914 1.00 94.88 85 SER A CA 1
ATOM 661 C C . SER A 1 85 ? 4.353 -14.026 -0.307 1.00 94.88 85 SER A C 1
ATOM 663 O O . SER A 1 85 ? 5.492 -13.905 -0.766 1.00 94.88 85 SER A O 1
ATOM 665 N N . CYS A 1 86 ? 3.944 -13.321 0.749 1.00 94.56 86 CYS A N 1
ATOM 666 C CA . CYS A 1 86 ? 4.805 -12.330 1.395 1.00 94.56 86 CYS A CA 1
ATOM 667 C C . CYS A 1 86 ? 6.100 -12.892 2.002 1.00 94.56 86 CYS A C 1
ATOM 669 O O . CYS A 1 86 ? 7.146 -12.280 1.777 1.00 94.56 86 CYS A O 1
ATOM 671 N N . PRO A 1 87 ? 6.106 -14.052 2.690 1.00 92.88 87 PRO A N 1
ATOM 672 C CA . PRO A 1 87 ? 7.354 -14.670 3.137 1.00 92.88 87 PRO A CA 1
ATOM 673 C C . PRO A 1 87 ? 8.322 -14.936 1.978 1.00 92.88 87 PRO A C 1
ATOM 675 O O . PRO A 1 87 ? 9.518 -14.662 2.083 1.00 92.88 87 PRO A O 1
ATOM 678 N N . SER A 1 88 ? 7.802 -15.407 0.839 1.00 92.62 88 SER A N 1
ATOM 679 C CA . SER A 1 88 ? 8.603 -15.627 -0.368 1.00 92.62 88 SER A CA 1
ATOM 680 C C . SER A 1 88 ? 9.113 -14.306 -0.9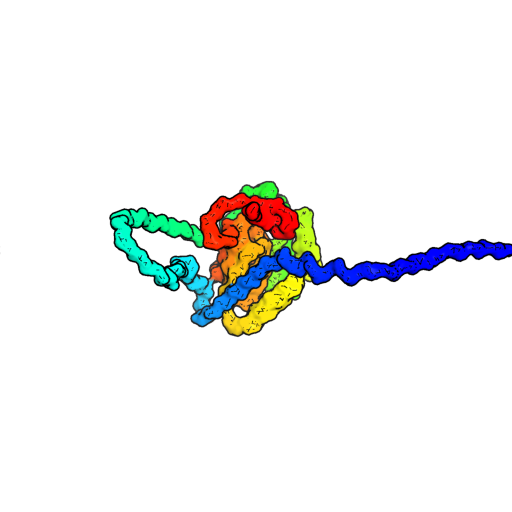50 1.00 92.62 88 SER A C 1
ATOM 682 O O . SER A 1 88 ? 10.301 -14.196 -1.246 1.00 92.62 88 SER A O 1
ATOM 684 N N . GLN A 1 89 ? 8.258 -13.284 -1.043 1.00 92.56 89 GLN A N 1
ATOM 685 C CA . GLN A 1 89 ? 8.625 -11.960 -1.550 1.00 92.56 89 GLN A CA 1
ATOM 686 C C . GLN A 1 89 ? 9.747 -11.326 -0.714 1.00 92.56 89 GLN A C 1
ATOM 688 O O . GLN A 1 89 ? 10.752 -10.869 -1.262 1.00 92.56 89 GLN A O 1
ATOM 693 N N . ILE A 1 90 ? 9.625 -11.359 0.616 1.00 91.69 90 ILE A N 1
ATOM 694 C CA . ILE A 1 90 ? 10.636 -10.832 1.544 1.00 91.69 90 ILE A CA 1
ATOM 695 C C . ILE A 1 90 ? 11.942 -11.626 1.430 1.00 91.69 90 ILE A C 1
ATOM 697 O O . ILE A 1 90 ? 13.014 -11.024 1.343 1.00 91.69 90 ILE A O 1
ATOM 701 N N . ALA A 1 91 ? 11.881 -12.959 1.343 1.00 91.00 91 ALA A N 1
ATOM 702 C CA . ALA A 1 91 ? 13.072 -13.789 1.144 1.00 91.00 91 ALA A CA 1
ATOM 703 C C . ALA A 1 91 ? 13.802 -13.451 -0.170 1.00 91.00 91 ALA A C 1
ATOM 705 O O . ALA A 1 91 ? 15.035 -13.434 -0.222 1.00 91.00 91 ALA A O 1
ATOM 706 N N . THR A 1 92 ? 13.053 -13.107 -1.222 1.00 88.06 92 THR A N 1
ATOM 707 C CA . THR A 1 92 ? 13.625 -12.672 -2.504 1.00 88.06 92 THR A CA 1
ATOM 708 C C . THR A 1 92 ? 14.125 -11.227 -2.511 1.00 88.06 92 THR A C 1
ATOM 710 O O . THR A 1 92 ? 14.766 -10.832 -3.483 1.00 88.06 92 THR A O 1
ATOM 713 N N . ARG A 1 93 ? 13.941 -10.442 -1.436 1.00 85.62 93 ARG A N 1
ATOM 714 C CA . ARG A 1 93 ? 14.443 -9.056 -1.353 1.00 85.62 93 ARG A CA 1
ATOM 715 C C . ARG A 1 93 ? 15.929 -8.964 -1.686 1.00 85.62 93 ARG A C 1
ATOM 717 O O . ARG A 1 93 ? 16.338 -8.119 -2.475 1.00 85.62 93 ARG A O 1
ATOM 724 N N . ASN A 1 94 ? 16.734 -9.874 -1.140 1.00 78.25 94 ASN A N 1
ATOM 725 C CA . ASN A 1 94 ? 18.171 -9.916 -1.419 1.00 78.25 94 ASN A CA 1
ATOM 726 C C . ASN A 1 94 ? 18.463 -10.291 -2.883 1.00 78.25 94 ASN A C 1
ATOM 728 O O . ASN A 1 94 ? 19.437 -9.810 -3.458 1.00 78.25 94 ASN A O 1
ATOM 732 N N . ALA A 1 95 ? 17.601 -11.100 -3.507 1.00 82.75 95 ALA A N 1
ATOM 733 C CA . ALA A 1 95 ? 17.708 -11.472 -4.916 1.00 82.75 95 ALA A CA 1
ATOM 734 C C . ALA A 1 95 ? 17.305 -10.333 -5.873 1.00 82.75 95 ALA A C 1
ATOM 736 O O . ALA A 1 95 ? 17.762 -10.310 -7.017 1.00 82.75 95 ALA A O 1
ATOM 737 N N . LEU A 1 96 ? 16.507 -9.354 -5.423 1.00 80.75 96 LEU A N 1
ATOM 738 C CA . LEU A 1 96 ? 16.251 -8.135 -6.203 1.00 80.75 96 LEU A CA 1
ATOM 739 C C . LEU A 1 96 ? 17.536 -7.320 -6.404 1.00 80.75 96 LEU A C 1
ATOM 741 O O . LEU A 1 96 ? 17.664 -6.620 -7.413 1.00 80.75 96 LEU A O 1
ATOM 745 N N . GLY A 1 97 ? 18.508 -7.444 -5.493 1.00 86.00 97 GLY A N 1
ATOM 746 C CA . GLY A 1 97 ? 19.818 -6.813 -5.605 1.00 86.00 97 GLY A CA 1
ATOM 747 C C . GLY A 1 97 ? 19.689 -5.311 -5.836 1.00 86.00 97 GLY A C 1
ATOM 748 O O . GLY A 1 97 ? 18.971 -4.622 -5.120 1.00 86.00 97 GLY A O 1
ATOM 749 N N . SER A 1 98 ? 20.332 -4.785 -6.879 1.00 82.00 98 SER A N 1
ATOM 750 C CA . SER A 1 98 ? 20.278 -3.354 -7.208 1.00 82.00 98 SER A CA 1
ATOM 751 C C . SER A 1 98 ? 18.892 -2.831 -7.611 1.00 82.00 98 SER A C 1
ATOM 753 O O . SER A 1 98 ? 18.743 -1.615 -7.731 1.00 82.00 98 SER A O 1
ATOM 755 N N . ARG A 1 99 ? 17.896 -3.702 -7.839 1.00 88.06 99 ARG A N 1
ATOM 756 C CA . ARG A 1 99 ? 16.519 -3.282 -8.144 1.00 88.06 99 ARG A CA 1
ATOM 757 C C . ARG A 1 99 ? 15.766 -2.792 -6.912 1.00 88.06 99 ARG A C 1
ATOM 759 O O . ARG A 1 99 ? 14.956 -1.887 -7.062 1.00 88.06 99 ARG A O 1
ATOM 766 N N . ASP A 1 100 ? 16.030 -3.326 -5.714 1.00 92.44 100 ASP A N 1
ATOM 767 C CA . ASP A 1 100 ? 15.416 -2.783 -4.495 1.00 92.44 100 ASP A CA 1
ATOM 768 C C . ASP A 1 100 ? 16.136 -1.482 -4.103 1.00 92.44 100 ASP A C 1
ATOM 770 O O . ASP A 1 100 ? 17.334 -1.504 -3.796 1.00 92.44 100 ASP A O 1
ATOM 774 N N . PRO A 1 101 ? 15.438 -0.334 -4.041 1.00 93.06 101 PRO A N 1
ATOM 775 C CA . PRO A 1 101 ? 16.033 0.903 -3.555 1.00 93.06 101 PRO A CA 1
ATOM 776 C C . PRO A 1 101 ? 16.634 0.765 -2.153 1.00 93.06 101 PRO A C 1
ATOM 778 O O . PRO A 1 101 ? 17.604 1.455 -1.848 1.00 93.06 101 PRO A O 1
ATOM 781 N N . ASN A 1 102 ? 16.111 -0.129 -1.318 1.00 95.06 102 ASN A N 1
ATOM 782 C CA . ASN A 1 102 ? 16.592 -0.363 0.042 1.00 95.06 102 ASN A CA 1
ATOM 783 C C . ASN A 1 102 ? 17.697 -1.434 0.119 1.00 95.06 102 ASN A C 1
ATOM 785 O O . ASN A 1 102 ? 18.093 -1.822 1.218 1.00 95.06 102 ASN A O 1
ATOM 789 N N . ASN A 1 103 ? 18.219 -1.917 -1.013 1.00 93.62 103 ASN A N 1
ATOM 790 C CA . ASN A 1 103 ? 19.282 -2.917 -1.019 1.00 93.62 103 ASN A CA 1
ATOM 791 C C . ASN A 1 103 ? 20.506 -2.476 -0.198 1.00 93.62 103 ASN A C 1
ATOM 793 O O . ASN A 1 103 ? 20.937 -1.321 -0.259 1.00 93.62 103 ASN A O 1
ATOM 797 N N . GLY A 1 104 ? 21.069 -3.418 0.561 1.00 91.50 104 GLY A N 1
ATOM 798 C CA . GLY A 1 104 ? 22.177 -3.178 1.489 1.00 91.50 104 GLY A CA 1
ATOM 799 C C . GLY A 1 104 ? 21.769 -2.584 2.841 1.00 91.50 104 GLY A C 1
ATOM 800 O O . GLY A 1 104 ? 22.622 -2.448 3.715 1.00 91.50 104 GLY A O 1
ATOM 801 N N . MET A 1 105 ? 20.491 -2.253 3.053 1.00 93.38 105 MET A N 1
ATOM 802 C CA . MET A 1 105 ? 19.988 -1.893 4.379 1.00 93.38 105 MET A CA 1
ATOM 803 C C . MET A 1 105 ? 19.644 -3.165 5.171 1.00 93.38 105 MET A C 1
ATOM 805 O O . MET A 1 105 ? 19.088 -4.099 4.587 1.00 93.38 105 MET A O 1
ATOM 809 N N . PRO A 1 106 ? 19.931 -3.227 6.487 1.00 92.06 106 PRO A N 1
ATOM 810 C CA . PRO A 1 106 ? 19.511 -4.361 7.313 1.00 92.06 106 PRO A CA 1
ATOM 811 C C . PRO A 1 106 ? 17.980 -4.455 7.360 1.00 92.06 106 PRO A C 1
ATOM 813 O O . PRO A 1 106 ? 17.407 -5.527 7.186 1.00 92.06 106 PRO A O 1
ATOM 816 N N . GLU A 1 107 ? 17.310 -3.309 7.464 1.00 94.12 107 GLU A N 1
ATOM 817 C CA . GLU A 1 107 ? 15.858 -3.189 7.493 1.00 94.12 107 GLU A CA 1
ATOM 818 C C . GLU A 1 107 ? 15.409 -2.005 6.628 1.00 94.12 107 GLU A C 1
ATOM 820 O O . GLU A 1 107 ? 16.121 -1.002 6.510 1.00 94.12 107 GLU A O 1
ATOM 825 N N . SER A 1 108 ? 14.228 -2.118 6.021 1.00 96.56 108 SER A N 1
ATOM 826 C CA . SER A 1 108 ? 13.600 -0.990 5.339 1.00 96.56 108 SER A CA 1
ATOM 827 C C . SER A 1 108 ? 13.197 0.096 6.341 1.00 96.56 108 SER A C 1
ATOM 829 O O . SER A 1 108 ? 12.748 -0.220 7.444 1.00 96.56 108 SER A O 1
ATOM 831 N N . PRO A 1 109 ? 13.286 1.387 5.971 1.00 98.06 109 PRO A N 1
ATOM 832 C CA . PRO A 1 109 ? 12.675 2.456 6.750 1.00 98.06 109 PRO A CA 1
ATOM 833 C C . PRO A 1 109 ? 11.196 2.160 6.991 1.00 98.06 109 PRO 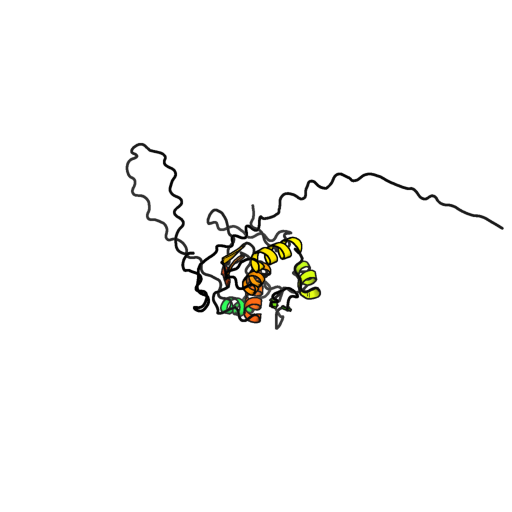A C 1
ATOM 835 O O . PRO A 1 109 ? 10.480 1.839 6.048 1.00 98.06 109 PRO A O 1
ATOM 838 N N . LYS A 1 110 ? 10.728 2.299 8.229 1.00 98.06 110 LYS A N 1
ATOM 839 C CA . LYS A 1 110 ? 9.317 2.110 8.571 1.00 98.06 110 LYS A CA 1
ATOM 840 C C . LYS A 1 110 ? 8.834 3.136 9.581 1.00 98.06 110 LYS A C 1
ATOM 842 O O . LYS A 1 110 ? 9.626 3.708 10.335 1.00 98.06 110 LYS A O 1
ATOM 847 N N . ARG A 1 111 ? 7.525 3.376 9.592 1.00 98.38 111 ARG A N 1
ATOM 848 C CA . ARG A 1 111 ? 6.878 4.374 10.448 1.00 98.38 111 ARG A CA 1
ATOM 849 C C . ARG A 1 111 ? 5.532 3.852 10.938 1.00 98.38 111 ARG A C 1
ATOM 851 O O . ARG A 1 111 ? 4.752 3.347 10.143 1.00 98.38 111 ARG A O 1
ATOM 858 N N . LEU A 1 112 ? 5.257 4.018 12.230 1.00 98.69 112 LEU A N 1
ATOM 859 C CA . LEU A 1 112 ? 3.901 3.922 12.762 1.00 98.69 112 LEU A CA 1
ATOM 860 C C . LEU A 1 112 ? 3.152 5.196 12.365 1.00 98.69 112 LEU A C 1
ATOM 862 O O .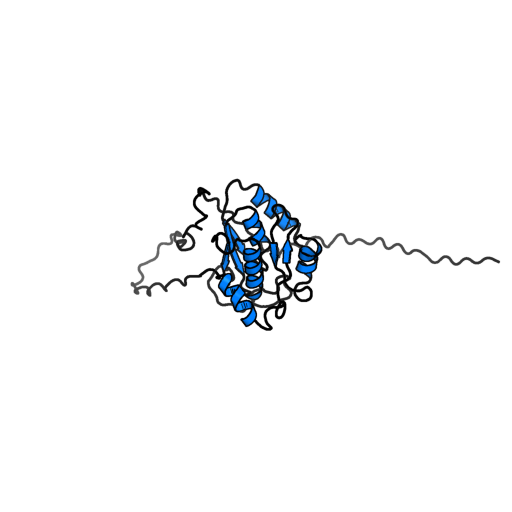 LEU A 1 112 ? 3.627 6.304 12.654 1.00 98.69 112 LEU A O 1
ATOM 866 N N . THR A 1 113 ? 2.039 5.046 11.655 1.00 98.62 113 THR A N 1
ATOM 867 C CA . THR A 1 113 ? 1.227 6.174 11.192 1.00 98.62 113 THR A CA 1
ATOM 868 C C . THR A 1 113 ? 0.574 6.919 12.359 1.00 98.62 113 THR A C 1
ATOM 870 O O . THR A 1 113 ? 0.455 6.399 13.467 1.00 98.62 113 THR A O 1
ATOM 873 N N . ILE A 1 114 ? 0.160 8.165 12.108 1.00 97.94 114 ILE A N 1
ATOM 874 C CA . ILE A 1 114 ? -0.671 8.948 13.043 1.00 97.94 114 ILE A CA 1
ATOM 875 C C . ILE A 1 114 ? -2.165 8.875 12.686 1.00 97.94 114 ILE A C 1
ATOM 877 O O . ILE A 1 114 ? -2.940 9.730 13.104 1.00 97.94 114 ILE A O 1
ATOM 881 N N . THR A 1 115 ? -2.548 7.908 11.849 1.00 97.56 115 THR A N 1
ATOM 882 C CA . THR A 1 115 ? -3.943 7.650 11.483 1.00 97.56 115 THR A CA 1
ATOM 883 C C . THR A 1 115 ? -4.695 7.026 12.651 1.00 97.56 115 THR A C 1
ATOM 885 O O . THR A 1 115 ? -4.089 6.523 13.597 1.00 97.56 115 THR A O 1
ATOM 888 N N . ASP A 1 116 ? -6.019 7.016 12.548 1.00 96.56 116 ASP A N 1
ATOM 889 C CA . ASP A 1 116 ? -6.891 6.260 13.437 1.00 96.56 116 ASP A CA 1
ATOM 890 C C . ASP A 1 116 ? -7.722 5.268 12.600 1.00 96.56 116 ASP A C 1
ATOM 892 O O . ASP A 1 116 ? -8.490 5.714 11.743 1.00 96.56 116 ASP A O 1
ATOM 896 N N . PRO A 1 117 ? -7.534 3.944 12.749 1.00 98.00 117 PRO A N 1
ATOM 897 C CA . PRO A 1 117 ? -6.523 3.288 13.583 1.00 98.00 117 PRO A CA 1
ATOM 898 C C . PRO A 1 117 ? -5.089 3.446 13.021 1.00 98.00 117 PRO A C 1
ATOM 900 O O . PRO A 1 117 ? -4.907 3.626 11.807 1.00 98.00 117 PRO A O 1
ATOM 903 N N . PRO A 1 118 ? -4.046 3.387 13.874 1.00 98.31 118 PRO A N 1
ATOM 904 C CA . PRO A 1 118 ? -2.652 3.447 13.438 1.00 98.31 118 PRO A CA 1
ATOM 905 C C . PRO A 1 118 ? -2.170 2.093 12.899 1.00 98.31 118 PRO A C 1
ATOM 907 O O . PRO A 1 118 ? -2.628 1.037 13.333 1.00 98.31 118 PRO A O 1
ATOM 910 N N . PHE A 1 119 ? -1.198 2.116 11.988 1.00 98.56 119 PHE A N 1
ATOM 911 C CA . PHE A 1 119 ? -0.567 0.918 11.428 1.00 98.56 119 PHE A CA 1
ATOM 912 C C . PHE A 1 119 ? 0.904 1.174 11.080 1.00 98.56 119 PHE A C 1
ATOM 914 O O . PHE A 1 119 ? 1.333 2.313 10.876 1.00 98.56 119 PHE A O 1
ATOM 921 N N . TRP A 1 120 ? 1.710 0.117 11.029 1.00 98.69 120 TRP A N 1
ATOM 922 C CA . TRP A 1 120 ? 3.085 0.193 10.539 1.00 98.69 120 TRP A CA 1
ATOM 923 C C . TRP A 1 120 ? 3.113 0.201 9.014 1.00 98.69 120 TRP A C 1
ATOM 925 O O . TRP A 1 120 ? 2.454 -0.613 8.372 1.00 98.69 120 TRP A O 1
ATOM 935 N N . ILE A 1 121 ? 3.917 1.086 8.432 1.00 98.69 121 ILE A N 1
ATOM 936 C CA . ILE A 1 121 ? 4.167 1.120 6.991 1.00 98.69 121 ILE A CA 1
ATOM 937 C C . ILE A 1 121 ? 5.667 1.190 6.711 1.00 98.69 121 ILE A C 1
ATOM 939 O O . ILE A 1 121 ? 6.381 2.015 7.289 1.00 98.69 121 ILE A O 1
ATOM 943 N N . SER A 1 122 ? 6.133 0.315 5.826 1.00 98.38 122 SER A N 1
ATOM 944 C CA . SER A 1 122 ? 7.501 0.264 5.310 1.00 98.38 122 SER A CA 1
ATOM 945 C C . SER A 1 122 ? 7.627 1.118 4.049 1.00 98.38 122 SER A C 1
ATOM 947 O O . SER A 1 122 ? 6.743 1.150 3.196 1.00 98.38 122 SER A O 1
ATOM 949 N N . LEU A 1 123 ? 8.741 1.832 3.920 1.00 97.81 123 LEU A N 1
ATOM 950 C CA . LEU A 1 123 ? 8.983 2.842 2.895 1.00 97.81 123 LEU A CA 1
ATOM 951 C C . LEU A 1 123 ? 10.269 2.566 2.125 1.00 97.81 123 LEU A C 1
ATOM 953 O O . LEU A 1 123 ? 11.180 1.879 2.585 1.00 97.81 123 LEU A O 1
ATOM 957 N N . HIS A 1 124 ? 10.378 3.180 0.953 1.00 96.62 124 HIS A N 1
ATOM 958 C CA . HIS A 1 124 ? 11.661 3.319 0.277 1.00 96.62 124 HIS A CA 1
ATOM 959 C C . HIS A 1 124 ? 12.534 4.381 0.954 1.00 96.62 124 HIS A C 1
ATOM 961 O O . HIS A 1 124 ? 12.043 5.310 1.602 1.00 96.62 124 HIS A O 1
ATOM 967 N N . LYS A 1 125 ? 13.849 4.285 0.752 1.00 95.50 125 LYS A N 1
ATOM 968 C CA . LYS A 1 125 ? 14.800 5.332 1.136 1.00 95.50 125 LYS A CA 1
ATOM 969 C C . LYS A 1 125 ? 14.453 6.689 0.507 1.00 95.50 125 LYS A C 1
ATOM 971 O O . LYS A 1 125 ? 13.961 6.781 -0.619 1.00 95.50 125 LYS A O 1
ATOM 976 N N . GLN A 1 126 ? 14.793 7.760 1.225 1.00 95.38 126 GLN A N 1
ATOM 977 C CA . GLN A 1 126 ? 14.417 9.139 0.893 1.00 95.38 126 GLN A CA 1
ATOM 978 C C . GLN A 1 126 ? 14.733 9.572 -0.543 1.00 95.38 126 GLN A C 1
ATOM 980 O O . GLN A 1 126 ? 13.968 10.324 -1.138 1.00 95.38 126 GLN A O 1
ATOM 985 N N . ASN A 1 127 ? 15.888 9.186 -1.087 1.00 93.31 127 ASN A N 1
ATOM 986 C CA . ASN A 1 127 ? 16.302 9.623 -2.421 1.00 93.31 127 ASN A CA 1
ATOM 987 C C . ASN A 1 127 ? 15.516 8.945 -3.549 1.00 93.31 127 ASN A C 1
ATOM 989 O O . ASN A 1 127 ? 15.493 9.500 -4.645 1.00 93.31 127 ASN A O 1
ATOM 993 N N . PHE A 1 128 ? 14.881 7.802 -3.279 1.00 92.94 128 PHE A N 1
ATOM 994 C CA . PHE A 1 128 ? 14.032 7.098 -4.233 1.00 92.94 128 PHE A CA 1
ATOM 995 C C . PHE A 1 128 ? 12.596 7.629 -4.196 1.00 92.94 128 PHE A C 1
ATOM 997 O O . PHE A 1 128 ? 12.090 8.074 -5.219 1.00 92.94 128 PHE A O 1
ATOM 1004 N N . ASP A 1 129 ? 11.975 7.677 -3.013 1.00 92.94 129 ASP A N 1
ATOM 1005 C CA . ASP A 1 129 ? 10.593 8.148 -2.846 1.00 92.94 129 ASP A CA 1
ATOM 1006 C C . ASP A 1 129 ? 10.522 9.355 -1.901 1.00 92.94 129 ASP A C 1
ATOM 1008 O O . ASP A 1 129 ? 10.156 9.271 -0.725 1.00 92.94 129 ASP A O 1
ATOM 1012 N N . LYS A 1 130 ? 10.908 10.522 -2.426 1.00 93.94 130 LYS A N 1
ATOM 1013 C CA . LYS A 1 130 ? 10.935 11.776 -1.654 1.00 93.94 130 LYS A CA 1
ATOM 1014 C C . LYS A 1 130 ? 9.552 12.186 -1.157 1.00 93.94 130 LYS A C 1
ATOM 1016 O O . LYS A 1 130 ? 9.457 12.806 -0.095 1.00 93.94 130 LYS A O 1
ATOM 1021 N N . LEU A 1 131 ? 8.506 11.908 -1.935 1.00 94.06 131 LEU A N 1
ATOM 1022 C CA . LEU A 1 131 ? 7.147 12.343 -1.630 1.00 94.06 131 LEU A CA 1
ATOM 1023 C C . LEU A 1 131 ? 6.629 11.597 -0.402 1.00 94.06 131 LEU A C 1
ATOM 1025 O O . LEU A 1 131 ? 6.331 12.243 0.608 1.00 94.06 131 LEU A O 1
ATOM 1029 N N . ARG A 1 132 ? 6.637 10.258 -0.443 1.00 95.50 132 ARG A N 1
ATOM 1030 C CA . ARG A 1 132 ? 6.183 9.429 0.681 1.00 95.50 132 ARG A CA 1
ATOM 1031 C C . ARG A 1 132 ? 7.119 9.525 1.874 1.00 95.50 132 ARG A C 1
ATOM 1033 O O . ARG A 1 132 ? 6.655 9.525 3.010 1.00 95.50 132 ARG A O 1
ATOM 1040 N N . TRP A 1 133 ? 8.417 9.738 1.656 1.00 97.12 133 TRP A N 1
ATOM 1041 C CA . TRP A 1 133 ? 9.326 10.062 2.755 1.00 97.12 133 TRP A CA 1
ATOM 1042 C C . TRP A 1 133 ? 8.914 11.347 3.489 1.00 97.12 133 TRP A C 1
ATOM 1044 O O . TRP A 1 133 ? 8.826 11.387 4.717 1.00 97.12 133 TRP A O 1
ATOM 1054 N N . ASN A 1 134 ? 8.649 12.430 2.758 1.00 97.06 134 ASN A N 1
ATOM 1055 C CA . ASN A 1 134 ? 8.318 13.707 3.385 1.00 97.06 134 ASN A CA 1
ATOM 1056 C C . ASN A 1 134 ? 6.914 13.741 3.998 1.00 97.06 134 ASN A C 1
ATOM 1058 O O . ASN A 1 134 ? 6.713 14.503 4.945 1.00 97.06 134 ASN A O 1
ATOM 1062 N N . SER A 1 135 ? 5.955 12.976 3.478 1.00 97.38 135 SER A N 1
ATOM 1063 C CA . SER A 1 135 ? 4.613 12.895 4.058 1.00 97.38 135 SER A CA 1
ATOM 1064 C C . SER A 1 135 ? 4.550 11.846 5.171 1.00 97.38 135 SER A C 1
ATOM 1066 O O . SER A 1 135 ? 4.309 12.191 6.325 1.00 97.38 135 SER A O 1
ATOM 1068 N N . ILE A 1 136 ? 4.852 10.583 4.877 1.00 98.00 136 ILE A N 1
ATOM 1069 C CA . ILE A 1 136 ? 4.652 9.478 5.816 1.00 98.00 136 ILE A CA 1
ATOM 1070 C C . ILE A 1 136 ? 5.811 9.407 6.807 1.00 98.00 136 ILE A C 1
ATOM 1072 O O . ILE A 1 136 ? 5.579 9.507 8.006 1.00 98.00 136 ILE A O 1
ATOM 1076 N N . MET A 1 137 ? 7.062 9.287 6.345 1.00 98.00 137 MET A N 1
ATOM 1077 C CA . MET A 1 137 ? 8.190 9.074 7.267 1.00 98.00 137 MET A CA 1
ATOM 1078 C C . MET A 1 137 ? 8.365 10.257 8.231 1.00 98.00 137 MET A C 1
ATOM 1080 O O . MET A 1 137 ? 8.546 10.060 9.431 1.00 98.00 137 MET A O 1
ATOM 1084 N N . LYS A 1 138 ? 8.267 11.496 7.726 1.00 98.19 138 LYS A N 1
ATOM 1085 C CA . LYS A 1 138 ? 8.443 12.705 8.550 1.00 98.19 138 LYS A CA 1
ATOM 1086 C C . LYS A 1 138 ? 7.190 13.160 9.299 1.00 98.19 138 LYS A C 1
ATOM 1088 O O . LYS A 1 138 ? 7.332 13.666 10.406 1.00 98.19 138 LYS A O 1
ATOM 1093 N N . LYS A 1 139 ? 5.993 13.050 8.708 1.00 98.12 139 LYS A N 1
ATOM 1094 C CA . LYS A 1 139 ? 4.755 13.602 9.303 1.00 98.12 139 LYS A CA 1
ATOM 1095 C C . LYS A 1 139 ? 3.785 12.531 9.801 1.00 98.12 139 LYS A C 1
ATOM 1097 O O . LYS A 1 139 ? 2.856 12.864 10.521 1.00 98.12 139 LYS A O 1
ATOM 1102 N N . GLY A 1 140 ? 3.992 11.264 9.447 1.00 97.56 140 GLY A N 1
ATOM 1103 C CA . GLY A 1 140 ? 3.123 10.145 9.821 1.00 97.56 140 GLY A CA 1
ATOM 1104 C C . GLY A 1 140 ? 1.822 10.041 9.019 1.00 97.56 140 GLY A C 1
ATOM 1105 O O . GLY A 1 140 ? 0.983 9.223 9.387 1.00 97.56 140 GLY A O 1
ATOM 1106 N N . ASN A 1 141 ? 1.640 10.847 7.964 1.00 96.94 141 ASN A N 1
ATOM 1107 C CA . ASN A 1 141 ? 0.401 10.907 7.179 1.00 96.94 141 ASN A CA 1
ATOM 1108 C C . ASN A 1 141 ? 0.668 10.856 5.661 1.00 96.94 141 ASN A C 1
ATOM 1110 O O . ASN A 1 141 ? 1.774 11.159 5.204 1.00 96.94 141 ASN A O 1
ATOM 1114 N N . TYR A 1 142 ? -0.331 10.497 4.859 1.00 96.94 142 TYR A N 1
ATOM 1115 C CA . TYR A 1 142 ? -0.212 10.473 3.401 1.00 96.94 142 TYR A CA 1
ATOM 1116 C C . TYR A 1 142 ? -0.318 11.864 2.782 1.00 96.94 142 TYR A C 1
ATOM 1118 O O . TYR A 1 142 ? -0.818 12.806 3.394 1.00 96.94 142 TYR A O 1
ATOM 1126 N N . TYR A 1 143 ? 0.209 12.020 1.566 1.00 94.94 143 TYR A N 1
ATOM 1127 C CA . TYR A 1 143 ? 0.202 13.315 0.885 1.00 94.94 143 TYR A CA 1
ATOM 1128 C C . TYR A 1 143 ? -1.171 13.653 0.271 1.00 94.94 143 TYR A C 1
ATOM 1130 O O . TYR A 1 143 ? -1.476 14.831 0.099 1.00 94.94 143 TYR A O 1
ATOM 1138 N N . GLU A 1 144 ? -2.015 12.654 -0.014 1.00 93.25 144 GLU A N 1
ATOM 1139 C CA . GLU A 1 144 ? -3.358 12.823 -0.600 1.00 93.25 144 GLU A CA 1
ATOM 1140 C C . GLU A 1 144 ? -4.425 12.954 0.489 1.00 93.25 144 GLU A C 1
ATOM 1142 O O . GLU A 1 144 ? -5.321 12.117 0.606 1.00 93.25 144 GLU A O 1
ATOM 1147 N N . THR A 1 145 ? -4.321 13.995 1.318 1.00 94.50 145 THR A N 1
ATOM 1148 C CA . THR A 1 145 ? -5.144 14.130 2.534 1.00 94.50 145 THR A CA 1
ATOM 1149 C C . THR A 1 145 ? -6.647 14.114 2.244 1.00 94.50 145 THR A C 1
ATOM 1151 O O . THR A 1 145 ? -7.381 13.422 2.927 1.00 94.50 145 THR A O 1
ATOM 1154 N N . GLY A 1 146 ? -7.116 14.779 1.182 1.00 94.56 146 GLY A N 1
ATOM 1155 C CA . GLY A 1 146 ? -8.552 14.822 0.866 1.00 94.56 146 GLY A CA 1
ATOM 1156 C C . GLY A 1 146 ? -9.163 13.459 0.510 1.00 94.56 146 GLY A C 1
ATOM 1157 O O . GLY A 1 146 ? -10.275 13.160 0.934 1.00 94.56 146 GLY A O 1
ATOM 1158 N N . ILE A 1 147 ? -8.436 12.621 -0.240 1.00 94.75 147 ILE A N 1
ATOM 1159 C CA . ILE A 1 147 ? -8.877 11.253 -0.575 1.00 94.75 147 ILE A CA 1
ATOM 1160 C C . ILE A 1 147 ? -8.751 10.354 0.658 1.00 94.75 147 ILE A C 1
ATOM 1162 O O . ILE A 1 147 ? -9.648 9.569 0.947 1.00 94.75 147 ILE A O 1
ATOM 1166 N N . THR A 1 148 ? -7.661 10.523 1.408 1.00 95.25 148 THR A N 1
ATOM 1167 C CA . THR A 1 148 ? -7.396 9.844 2.683 1.00 95.25 148 THR A CA 1
ATOM 1168 C C . THR A 1 148 ? -8.565 10.055 3.658 1.00 95.25 148 THR A C 1
ATOM 1170 O O . THR A 1 148 ? -9.131 9.086 4.158 1.00 95.25 148 THR A O 1
ATOM 1173 N N . ASP A 1 149 ? -9.024 11.292 3.838 1.00 96.25 149 ASP A N 1
ATOM 1174 C CA . ASP A 1 149 ? -10.125 11.616 4.751 1.00 96.25 149 ASP A CA 1
ATOM 1175 C C . ASP A 1 149 ? -11.466 11.013 4.297 1.00 96.25 149 ASP A C 1
ATOM 1177 O O . ASP A 1 149 ? -12.216 10.476 5.113 1.00 96.25 149 ASP A O 1
ATOM 1181 N N . GLN A 1 150 ? -11.775 11.057 2.995 1.00 97.31 150 GLN A N 1
ATOM 1182 C CA . GLN A 1 150 ? -12.998 10.441 2.463 1.00 97.31 150 GLN A CA 1
ATOM 1183 C C . GLN A 1 150 ? -12.976 8.919 2.614 1.00 97.31 150 GLN A C 1
ATOM 1185 O O . GLN A 1 150 ? -13.978 8.323 3.007 1.00 97.31 150 GLN A O 1
ATOM 1190 N N . PHE A 1 151 ? -11.833 8.289 2.345 1.00 97.00 151 PHE A N 1
ATOM 1191 C CA . PHE A 1 151 ? -11.680 6.849 2.501 1.00 97.00 151 PHE A CA 1
ATOM 1192 C C . PHE A 1 151 ? -11.880 6.418 3.952 1.00 97.00 151 PHE A C 1
ATOM 1194 O O . PHE A 1 151 ? -12.649 5.495 4.212 1.00 97.00 151 PHE A O 1
ATOM 1201 N N . HIS A 1 152 ? -11.282 7.143 4.900 1.00 96.69 152 HIS A N 1
ATOM 1202 C CA . HIS A 1 152 ? -11.512 6.924 6.325 1.00 96.69 152 HIS A CA 1
ATOM 1203 C C . HIS A 1 152 ? -12.989 7.006 6.694 1.00 96.69 152 HIS A C 1
ATOM 1205 O O . HIS A 1 152 ? -13.498 6.114 7.362 1.00 96.69 152 HIS A O 1
ATOM 1211 N N . GLN A 1 153 ? -13.696 8.042 6.232 1.00 97.06 153 GLN A N 1
ATOM 1212 C CA . GLN A 1 153 ? -15.124 8.189 6.514 1.00 97.06 153 GLN A CA 1
ATOM 1213 C C . GLN A 1 153 ? -15.940 7.014 5.969 1.00 97.06 153 GLN A C 1
ATOM 1215 O O . GLN A 1 153 ? -16.865 6.559 6.637 1.00 97.06 153 GLN A O 1
ATOM 1220 N N . ILE A 1 154 ? -15.611 6.507 4.779 1.00 96.62 154 ILE A N 1
ATOM 1221 C CA . ILE A 1 154 ? -16.288 5.341 4.198 1.00 96.62 154 ILE A CA 1
ATOM 1222 C C . ILE A 1 154 ? -16.045 4.100 5.065 1.00 96.62 154 ILE A C 1
ATOM 1224 O O . ILE A 1 154 ? -17.003 3.435 5.459 1.00 96.62 154 ILE A O 1
ATOM 1228 N N . LEU A 1 155 ? -14.786 3.811 5.406 1.00 96.44 155 LEU A N 1
ATOM 1229 C CA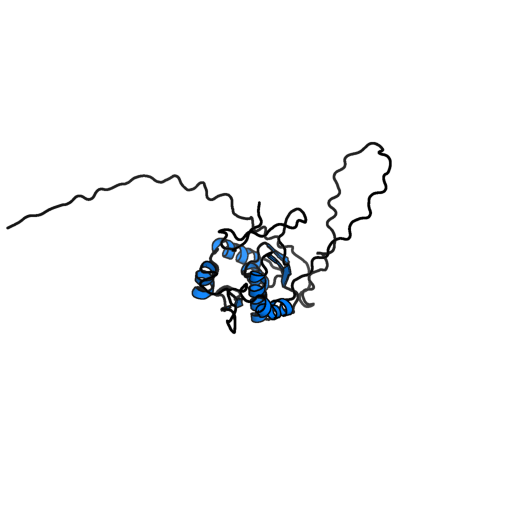 . LEU A 1 155 ? -14.425 2.641 6.211 1.00 96.44 155 LEU A CA 1
ATOM 1230 C C . LEU A 1 155 ? -15.022 2.720 7.624 1.00 96.44 155 LEU A C 1
ATOM 1232 O O . LEU A 1 155 ? -15.695 1.794 8.061 1.00 96.44 155 LEU A O 1
ATOM 1236 N N . ALA A 1 156 ? -14.858 3.854 8.309 1.00 95.56 156 ALA A N 1
ATOM 1237 C CA . ALA A 1 156 ? -15.335 4.062 9.676 1.00 95.56 156 ALA A CA 1
ATOM 1238 C C . ALA A 1 156 ? -16.867 4.005 9.805 1.00 95.56 156 ALA A C 1
ATOM 1240 O O . ALA A 1 156 ? -17.380 3.578 10.837 1.00 95.56 156 ALA A O 1
ATOM 1241 N N . ASN A 1 157 ? -17.603 4.411 8.765 1.00 95.56 157 ASN A N 1
ATOM 1242 C CA . ASN A 1 157 ? -19.066 4.340 8.754 1.00 95.56 157 ASN A CA 1
ATOM 1243 C C . ASN A 1 157 ? -19.604 2.990 8.257 1.00 95.56 157 ASN A C 1
ATOM 1245 O O . ASN A 1 157 ? -20.818 2.764 8.291 1.00 95.56 157 ASN A O 1
ATOM 1249 N N . THR A 1 158 ? -18.741 2.084 7.789 1.00 93.75 158 THR A N 1
ATOM 1250 C CA . THR A 1 158 ? -19.176 0.753 7.370 1.00 93.75 158 THR A CA 1
ATOM 1251 C C . THR A 1 158 ? -19.353 -0.131 8.605 1.00 93.75 158 THR A C 1
ATOM 1253 O O . THR A 1 158 ? -18.406 -0.456 9.308 1.00 93.75 158 THR A O 1
ATOM 1256 N N . THR A 1 159 ? -20.589 -0.557 8.872 1.00 91.88 159 THR A N 1
ATOM 1257 C CA . THR A 1 159 ? -20.941 -1.300 10.098 1.00 91.88 159 THR A CA 1
ATOM 1258 C C . THR A 1 159 ? -20.488 -2.759 10.110 1.00 91.88 159 THR A C 1
ATOM 1260 O O . THR A 1 159 ? -20.546 -3.410 11.152 1.00 91.88 159 THR A O 1
ATOM 1263 N N . ARG A 1 160 ? -20.072 -3.298 8.961 1.00 92.88 160 ARG A N 1
ATOM 1264 C CA . ARG A 1 160 ? -19.609 -4.681 8.809 1.00 92.88 160 ARG A CA 1
ATOM 1265 C C . ARG A 1 160 ? -18.340 -4.720 7.961 1.00 92.88 160 ARG A C 1
ATOM 1267 O O . ARG A 1 160 ? -18.288 -4.011 6.957 1.00 92.88 160 ARG A O 1
ATOM 1274 N N . PRO A 1 161 ? -17.364 -5.578 8.292 1.00 94.19 161 PRO A N 1
ATOM 1275 C CA . PRO A 1 161 ? -16.240 -5.848 7.410 1.00 94.19 161 PRO A CA 1
ATOM 1276 C C . PRO A 1 161 ? -16.691 -6.181 5.989 1.00 94.19 161 PRO A C 1
ATOM 1278 O O . PRO A 1 161 ? -17.652 -6.916 5.766 1.00 94.19 161 PRO A O 1
ATOM 1281 N N . GLY A 1 162 ? -15.986 -5.604 5.027 1.00 94.94 162 GLY A N 1
ATOM 1282 C CA . GLY A 1 162 ? -16.228 -5.778 3.598 1.00 94.94 162 GLY A CA 1
ATOM 1283 C C . GLY A 1 162 ? -14.925 -6.062 2.866 1.00 94.94 162 GLY A C 1
ATOM 1284 O O . GLY A 1 162 ? -13.858 -6.079 3.481 1.00 94.94 162 GLY A O 1
ATOM 1285 N N . LEU A 1 163 ? -15.022 -6.263 1.554 1.00 96.94 163 LEU A N 1
ATOM 1286 C CA . LEU A 1 163 ? -13.865 -6.375 0.669 1.00 96.94 163 LEU A CA 1
ATOM 1287 C C . LEU A 1 163 ? -13.558 -5.014 0.040 1.00 96.94 163 LEU A C 1
ATOM 1289 O O . LEU A 1 163 ? -14.453 -4.385 -0.524 1.00 96.94 163 LEU A O 1
ATOM 1293 N N . VAL A 1 164 ? -12.299 -4.590 0.114 1.00 97.56 164 VAL A N 1
ATOM 1294 C CA . VAL A 1 164 ? -11.765 -3.422 -0.593 1.00 97.56 164 VAL A CA 1
ATOM 1295 C C . VAL A 1 164 ? -10.914 -3.891 -1.767 1.00 97.56 164 VAL A C 1
ATOM 1297 O O . VAL A 1 164 ? -10.039 -4.741 -1.610 1.00 97.56 164 VAL A O 1
ATOM 1300 N N . LEU A 1 165 ? -11.159 -3.314 -2.942 1.00 97.50 165 LEU A N 1
ATOM 1301 C CA . LEU A 1 165 ? -10.321 -3.497 -4.125 1.00 97.50 165 LEU A CA 1
ATOM 1302 C C . LEU A 1 165 ? -9.361 -2.305 -4.239 1.00 97.50 165 LEU A C 1
ATOM 1304 O O . LEU A 1 165 ? -9.801 -1.195 -4.539 1.00 97.50 165 LEU A O 1
ATOM 1308 N N . ASP A 1 166 ? -8.072 -2.521 -3.977 1.00 97.69 166 ASP A N 1
ATOM 1309 C CA . ASP A 1 166 ? -7.040 -1.476 -4.051 1.00 97.69 166 ASP A CA 1
ATOM 1310 C C . ASP A 1 166 ? -6.254 -1.601 -5.363 1.00 97.69 166 ASP A C 1
ATOM 1312 O O . ASP A 1 166 ? -5.374 -2.451 -5.509 1.00 97.69 166 ASP A O 1
ATOM 1316 N N . ILE A 1 167 ? -6.615 -0.785 -6.352 1.00 95.62 167 ILE A N 1
ATOM 1317 C CA . ILE A 1 167 ? -6.019 -0.807 -7.692 1.00 95.62 167 ILE A CA 1
ATOM 1318 C C . ILE A 1 167 ? -4.912 0.242 -7.763 1.00 95.62 167 ILE A C 1
ATOM 1320 O O . ILE A 1 167 ? -5.180 1.437 -7.657 1.00 95.62 167 ILE A O 1
ATOM 1324 N N . GLY A 1 168 ? -3.675 -0.197 -8.000 1.00 93.56 168 GLY A N 1
ATOM 1325 C CA . GLY A 1 168 ? -2.505 0.677 -7.895 1.00 93.56 168 GLY A CA 1
ATOM 1326 C C . GLY A 1 168 ? -2.042 0.826 -6.446 1.00 93.56 168 GLY A C 1
ATOM 1327 O O . GLY A 1 168 ? -1.703 1.929 -6.017 1.00 93.56 168 GLY A O 1
ATOM 1328 N N . MET A 1 169 ? -2.025 -0.297 -5.717 1.00 95.69 169 MET A N 1
ATOM 1329 C CA . MET A 1 169 ? -1.701 -0.404 -4.288 1.00 95.69 169 MET A CA 1
ATOM 1330 C C . MET A 1 169 ? -0.449 0.386 -3.885 1.00 95.69 169 MET A C 1
ATOM 1332 O O . MET A 1 169 ? -0.381 0.924 -2.774 1.00 95.69 169 MET A O 1
ATOM 1336 N N . ASN A 1 170 ? 0.554 0.476 -4.767 1.00 94.81 170 ASN A N 1
ATOM 1337 C CA . ASN A 1 170 ? 1.822 1.131 -4.483 1.00 94.81 170 ASN A CA 1
ATOM 1338 C C . ASN A 1 170 ? 2.466 0.557 -3.202 1.00 94.81 170 ASN A C 1
ATOM 1340 O O . ASN A 1 170 ? 2.412 -0.648 -2.976 1.00 94.81 170 ASN A O 1
ATOM 1344 N N . ILE A 1 171 ? 3.038 1.384 -2.320 1.00 96.94 171 ILE A N 1
ATOM 1345 C CA . ILE A 1 171 ? 3.529 0.934 -1.004 1.00 96.94 171 ILE A CA 1
ATOM 1346 C C . ILE A 1 171 ? 2.415 0.575 0.005 1.00 96.94 171 ILE A C 1
ATOM 1348 O O . ILE A 1 171 ? 2.707 0.368 1.182 1.00 96.94 171 ILE A O 1
ATOM 1352 N N . GLY A 1 172 ? 1.148 0.531 -0.420 1.00 97.69 172 GLY A N 1
ATOM 1353 C CA . GLY A 1 172 ? 0.038 -0.047 0.339 1.00 97.69 172 GLY A CA 1
ATOM 1354 C C . GLY A 1 172 ? -0.626 0.864 1.363 1.00 97.69 172 GLY A C 1
ATOM 1355 O O . GLY A 1 172 ? -1.183 0.350 2.326 1.00 97.69 172 GLY A O 1
ATOM 1356 N N . TRP A 1 173 ? -0.598 2.193 1.200 1.00 98.38 173 TRP A N 1
ATOM 1357 C CA . TRP A 1 173 ? -1.250 3.099 2.162 1.00 98.38 173 TRP A CA 1
ATOM 1358 C C . TRP A 1 173 ? -2.737 2.763 2.364 1.00 98.38 173 TRP A C 1
ATOM 1360 O O . TRP A 1 173 ? -3.172 2.547 3.493 1.00 98.38 173 TRP A O 1
ATOM 1370 N N . PHE A 1 174 ? -3.507 2.682 1.274 1.00 98.31 174 PHE A N 1
ATOM 1371 C CA . PHE A 1 174 ? -4.942 2.402 1.341 1.00 98.31 174 PHE A CA 1
ATOM 1372 C C . PHE A 1 174 ? -5.229 0.941 1.703 1.00 98.31 174 PHE A C 1
ATOM 1374 O O . PHE A 1 174 ? -6.084 0.696 2.551 1.00 98.31 174 PHE A O 1
ATOM 1381 N N . THR A 1 175 ? -4.460 -0.011 1.168 1.00 98.56 175 THR A N 1
ATOM 1382 C CA . THR A 1 175 ? -4.496 -1.425 1.579 1.00 98.56 175 THR A CA 1
ATOM 1383 C C . THR A 1 175 ? -4.345 -1.604 3.091 1.00 98.56 175 THR A C 1
ATOM 1385 O O . THR A 1 175 ? -5.198 -2.209 3.741 1.00 98.56 175 THR A O 1
ATOM 1388 N N . LEU A 1 176 ? -3.276 -1.062 3.679 1.00 98.69 176 LEU A N 1
ATOM 1389 C CA . LEU A 1 176 ? -2.998 -1.230 5.106 1.00 98.69 176 LEU A CA 1
ATOM 1390 C C . LEU A 1 176 ? -4.056 -0.538 5.961 1.00 98.69 176 LEU A C 1
ATOM 1392 O O . LEU A 1 176 ? -4.444 -1.071 6.997 1.00 98.69 176 LEU A O 1
ATOM 1396 N N . TRP A 1 177 ? -4.559 0.615 5.523 1.00 98.19 177 TRP A N 1
ATOM 1397 C CA . TRP A 1 177 ? -5.549 1.351 6.296 1.00 98.19 177 TRP A CA 1
ATOM 1398 C C . TRP A 1 177 ? -6.942 0.716 6.241 1.00 98.19 177 TRP A C 1
ATOM 1400 O O . TRP A 1 177 ? -7.599 0.609 7.276 1.00 98.19 177 TRP A O 1
ATOM 1410 N N . ALA A 1 178 ? -7.359 0.198 5.080 1.00 98.38 178 ALA A N 1
ATOM 1411 C CA . ALA A 1 178 ? -8.554 -0.638 4.964 1.00 98.38 178 ALA A CA 1
ATOM 1412 C C . ALA A 1 178 ? -8.476 -1.843 5.904 1.00 98.38 178 ALA A C 1
ATOM 1414 O O . ALA A 1 178 ? -9.413 -2.108 6.664 1.00 98.38 178 ALA A O 1
ATOM 1415 N N . ARG A 1 179 ? -7.324 -2.523 5.918 1.00 98.12 179 ARG A N 1
ATOM 1416 C CA . ARG A 1 179 ? -7.097 -3.648 6.823 1.00 98.12 179 ARG A CA 1
ATOM 1417 C C . ARG A 1 179 ? -7.115 -3.237 8.294 1.00 98.12 179 ARG A C 1
ATOM 1419 O O . ARG A 1 179 ? -7.691 -3.958 9.112 1.00 98.12 179 ARG A O 1
ATOM 1426 N N . ALA A 1 180 ? -6.532 -2.092 8.635 1.00 98.00 180 ALA A N 1
ATOM 1427 C CA . ALA A 1 180 ? -6.536 -1.556 9.994 1.00 98.00 180 ALA A CA 1
ATOM 1428 C C . ALA A 1 180 ? -7.967 -1.261 10.485 1.00 98.00 180 ALA A C 1
ATOM 1430 O O . ALA A 1 180 ? -8.280 -1.515 11.645 1.00 98.00 180 ALA A O 1
ATOM 1431 N N . HIS A 1 181 ? -8.857 -0.824 9.588 1.00 97.81 181 HIS A N 1
ATOM 1432 C CA . HIS A 1 181 ? -10.296 -0.673 9.841 1.00 97.81 181 HIS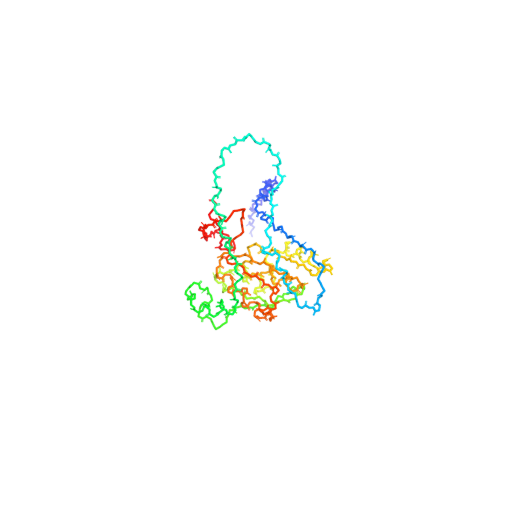 A CA 1
ATOM 1433 C C . HIS A 1 181 ? -11.078 -2.003 9.896 1.00 97.81 181 HIS A C 1
ATOM 1435 O O . HIS A 1 181 ? -12.289 -1.996 10.095 1.00 97.81 181 HIS A O 1
ATOM 1441 N N . GLY A 1 182 ? -10.411 -3.151 9.747 1.00 97.00 182 GLY A N 1
ATOM 1442 C CA . GLY A 1 182 ? -11.033 -4.472 9.851 1.00 97.00 182 GLY A CA 1
ATOM 1443 C C . GLY A 1 182 ? -11.618 -5.011 8.546 1.00 97.00 182 GLY A C 1
ATOM 1444 O O . GLY A 1 182 ? -12.349 -5.997 8.588 1.00 97.00 182 GLY A O 1
ATOM 1445 N N . HIS A 1 183 ? -11.306 -4.408 7.396 1.00 97.31 183 HIS A N 1
ATOM 1446 C CA . HIS A 1 183 ? -11.743 -4.900 6.087 1.00 97.31 183 HIS A CA 1
ATOM 1447 C C . HIS A 1 183 ? -10.742 -5.892 5.484 1.00 97.31 183 HIS A C 1
ATOM 1449 O O . HIS A 1 183 ? -9.543 -5.836 5.765 1.00 97.31 183 HIS A O 1
ATOM 1455 N N . ALA A 1 184 ? -11.239 -6.781 4.624 1.00 97.88 184 ALA A N 1
ATOM 1456 C CA . ALA A 1 184 ? -10.391 -7.578 3.747 1.00 97.88 184 ALA A CA 1
ATOM 1457 C C . ALA A 1 184 ? -9.983 -6.752 2.520 1.00 97.88 184 ALA A C 1
ATOM 1459 O O . ALA A 1 184 ? -10.713 -5.846 2.107 1.00 97.88 184 ALA A O 1
ATOM 1460 N N . VAL A 1 185 ? -8.843 -7.073 1.914 1.00 98.19 185 VAL A N 1
ATOM 1461 C CA . VAL A 1 185 ? -8.306 -6.334 0.768 1.00 98.19 185 VAL A CA 1
ATOM 1462 C C . VAL A 1 185 ? -7.822 -7.287 -0.318 1.00 98.19 185 VAL A C 1
ATOM 1464 O O . VAL A 1 185 ? -7.051 -8.204 -0.045 1.00 98.19 185 VAL A O 1
ATOM 1467 N N . ALA A 1 186 ? -8.227 -7.019 -1.557 1.00 97.69 186 ALA A N 1
ATOM 1468 C CA . ALA A 1 186 ? -7.568 -7.522 -2.756 1.00 97.69 186 ALA A CA 1
ATOM 1469 C C . ALA A 1 186 ? -6.845 -6.348 -3.429 1.00 97.69 186 ALA A C 1
ATOM 1471 O O . ALA A 1 186 ? -7.479 -5.396 -3.888 1.00 97.69 186 ALA A O 1
ATOM 1472 N N . ALA A 1 187 ? -5.518 -6.396 -3.437 1.00 97.75 187 ALA A N 1
ATOM 1473 C CA . ALA A 1 187 ? -4.655 -5.298 -3.841 1.00 97.75 187 ALA A CA 1
ATOM 1474 C C . ALA A 1 187 ? -3.881 -5.648 -5.115 1.00 97.75 187 ALA A C 1
ATOM 1476 O O . ALA A 1 187 ? -3.351 -6.749 -5.246 1.00 97.75 187 ALA A O 1
ATOM 1477 N N . PHE A 1 188 ? -3.794 -4.711 -6.054 1.00 96.75 188 PHE A N 1
ATOM 1478 C CA . PHE A 1 188 ? -3.227 -4.929 -7.383 1.00 96.75 188 PHE A CA 1
ATOM 1479 C C . PHE A 1 188 ? -2.129 -3.911 -7.657 1.00 96.75 188 PHE A C 1
ATOM 1481 O O . PHE A 1 188 ? -2.344 -2.701 -7.547 1.00 96.75 188 PHE A O 1
ATOM 1488 N N . GLU A 1 189 ? -0.947 -4.395 -8.025 1.00 94.94 189 GLU A N 1
ATOM 1489 C CA . GLU A 1 189 ? 0.203 -3.557 -8.356 1.00 94.94 189 GLU A CA 1
ATOM 1490 C C . GLU A 1 189 ? 1.138 -4.334 -9.289 1.00 94.94 189 GLU A C 1
ATOM 1492 O O . GLU A 1 189 ? 1.612 -5.404 -8.921 1.00 94.94 189 GLU A O 1
ATOM 1497 N N . PRO A 1 190 ? 1.430 -3.854 -10.501 1.00 93.19 190 PRO A N 1
ATOM 1498 C CA . PRO A 1 190 ? 2.351 -4.551 -11.397 1.00 93.19 190 PRO A CA 1
ATOM 1499 C C . PRO A 1 190 ? 3.831 -4.411 -11.001 1.00 93.19 190 PRO A C 1
ATOM 1501 O O . PRO A 1 190 ? 4.659 -5.195 -11.466 1.00 93.19 190 PRO A O 1
ATOM 1504 N N . ASN A 1 191 ? 4.206 -3.424 -10.181 1.00 90.69 191 ASN A N 1
ATOM 1505 C CA . ASN A 1 191 ? 5.600 -3.191 -9.811 1.00 90.69 191 ASN A CA 1
ATOM 1506 C C . ASN A 1 191 ? 6.040 -4.034 -8.598 1.00 90.69 191 ASN A C 1
ATOM 1508 O O . ASN A 1 191 ? 5.724 -3.713 -7.451 1.00 90.69 191 ASN A O 1
ATOM 1512 N N . GLU A 1 192 ? 6.870 -5.054 -8.838 1.00 91.12 192 GLU A N 1
ATOM 1513 C CA . GLU A 1 192 ? 7.400 -5.969 -7.807 1.00 91.12 192 GLU A CA 1
ATOM 1514 C C . GLU A 1 192 ? 8.099 -5.259 -6.629 1.00 91.12 192 GLU A C 1
ATOM 1516 O O . GLU A 1 192 ? 8.081 -5.745 -5.498 1.00 91.12 192 GLU A O 1
ATOM 1521 N N . ILE A 1 193 ? 8.702 -4.087 -6.859 1.00 91.50 193 ILE A N 1
ATOM 1522 C CA . ILE A 1 193 ? 9.434 -3.347 -5.820 1.00 91.50 193 ILE A CA 1
ATOM 1523 C C . ILE A 1 193 ? 8.469 -2.806 -4.754 1.00 91.50 193 ILE A C 1
ATOM 1525 O O . ILE A 1 193 ? 8.826 -2.717 -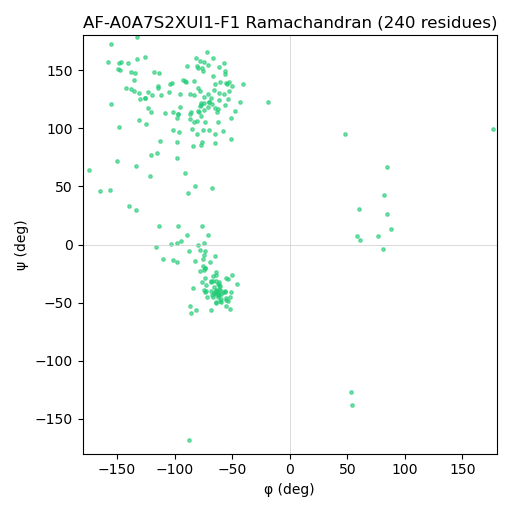3.574 1.00 91.50 193 ILE A O 1
ATOM 1529 N N . MET A 1 194 ? 7.245 -2.468 -5.158 1.00 94.06 194 MET A N 1
ATOM 1530 C CA . MET A 1 194 ? 6.204 -1.956 -4.268 1.00 94.06 194 MET A CA 1
ATOM 1531 C C . MET A 1 194 ? 5.645 -3.064 -3.368 1.00 94.06 194 MET A C 1
ATOM 1533 O O . MET A 1 194 ? 5.405 -2.841 -2.181 1.00 94.06 194 MET A O 1
ATOM 1537 N N . HIS A 1 195 ? 5.550 -4.291 -3.889 1.00 94.62 195 HIS A N 1
ATOM 1538 C CA . HIS A 1 195 ? 5.079 -5.465 -3.142 1.00 94.62 195 HIS A CA 1
ATOM 1539 C C . HIS A 1 195 ? 5.939 -5.753 -1.928 1.00 94.62 195 HIS A C 1
ATOM 1541 O O . HIS A 1 195 ? 5.417 -6.007 -0.846 1.00 94.62 195 HIS A O 1
ATOM 1547 N N . THR A 1 196 ? 7.260 -5.659 -2.085 1.00 95.31 196 THR A N 1
ATOM 1548 C CA . THR A 1 196 ? 8.192 -5.865 -0.975 1.00 95.31 196 THR A CA 1
ATOM 1549 C C . THR A 1 196 ? 7.881 -4.921 0.189 1.00 95.31 196 THR A C 1
ATOM 1551 O O . THR A 1 196 ? 7.896 -5.352 1.340 1.00 95.31 196 THR A O 1
ATOM 1554 N N . ARG A 1 197 ? 7.526 -3.657 -0.082 1.00 97.06 197 ARG A N 1
ATOM 1555 C CA . ARG A 1 197 ? 7.167 -2.694 0.973 1.00 97.06 197 ARG A CA 1
ATOM 1556 C C . ARG A 1 197 ? 5.852 -3.050 1.660 1.00 97.06 197 ARG A C 1
ATOM 1558 O O . ARG A 1 197 ? 5.769 -2.952 2.884 1.00 97.06 197 ARG A O 1
ATOM 1565 N N . VAL A 1 198 ? 4.848 -3.508 0.915 1.00 97.56 198 VAL A N 1
ATOM 1566 C CA . VAL A 1 198 ? 3.579 -3.944 1.520 1.00 97.56 198 VAL A CA 1
ATOM 1567 C C . VAL A 1 198 ? 3.771 -5.206 2.345 1.00 97.56 198 VAL A C 1
ATOM 1569 O O . VAL A 1 198 ? 3.324 -5.241 3.485 1.00 97.56 198 VAL A O 1
ATOM 1572 N N . CYS A 1 199 ? 4.514 -6.194 1.853 1.00 97.31 199 CYS A N 1
ATOM 1573 C CA . CYS A 1 199 ? 4.797 -7.408 2.612 1.00 97.31 199 CYS A CA 1
ATOM 1574 C C . CYS A 1 199 ? 5.569 -7.134 3.910 1.00 97.31 199 CYS A C 1
ATOM 1576 O O . CYS A 1 199 ? 5.176 -7.638 4.959 1.00 97.31 199 CYS A O 1
ATOM 1578 N N . GLU A 1 200 ? 6.594 -6.275 3.884 1.00 97.25 200 GLU A N 1
ATOM 1579 C CA . GLU A 1 200 ? 7.295 -5.837 5.105 1.00 97.25 200 GLU A CA 1
ATOM 1580 C C . GLU A 1 200 ? 6.353 -5.089 6.077 1.00 97.25 200 GLU A C 1
ATOM 1582 O O . GLU A 1 200 ? 6.507 -5.166 7.300 1.00 97.25 200 GLU A O 1
ATOM 1587 N N . SER A 1 201 ? 5.359 -4.367 5.548 1.00 98.44 201 SER A N 1
ATOM 1588 C CA . SER A 1 201 ? 4.336 -3.694 6.359 1.00 98.44 201 SER A CA 1
ATOM 1589 C C . SER A 1 201 ? 3.366 -4.698 6.986 1.00 98.44 201 SER A C 1
ATOM 1591 O O . SER A 1 201 ? 3.083 -4.613 8.179 1.00 98.44 201 SER A O 1
ATOM 1593 N N . LEU A 1 202 ? 2.887 -5.685 6.225 1.00 98.06 202 LEU A N 1
ATOM 1594 C CA . LEU A 1 202 ? 2.025 -6.760 6.728 1.00 98.06 202 LEU A CA 1
ATOM 1595 C C . LEU A 1 202 ? 2.736 -7.598 7.796 1.00 98.06 202 LEU A C 1
ATOM 1597 O O . LEU A 1 202 ? 2.124 -7.963 8.800 1.00 98.06 202 LEU A O 1
ATOM 1601 N N . GLU A 1 203 ? 4.031 -7.863 7.624 1.00 97.31 203 GLU A N 1
ATOM 1602 C CA . GLU A 1 203 ? 4.856 -8.504 8.647 1.00 97.31 203 GLU A CA 1
ATOM 1603 C C . GLU A 1 203 ? 4.911 -7.655 9.925 1.00 97.31 203 GLU A C 1
ATOM 1605 O O . GLU A 1 203 ? 4.604 -8.156 11.008 1.00 97.31 203 GLU A O 1
ATOM 1610 N N . SER A 1 204 ? 5.189 -6.353 9.792 1.00 98.00 204 SER A N 1
ATOM 1611 C CA . SER A 1 204 ? 5.283 -5.415 10.923 1.00 98.00 204 SER A CA 1
ATOM 1612 C C . SER A 1 204 ? 3.967 -5.210 11.687 1.00 98.00 204 SER A C 1
ATOM 1614 O O . SER A 1 204 ? 4.001 -4.821 12.852 1.00 98.00 204 SER A O 1
ATOM 1616 N N . ASN A 1 205 ? 2.816 -5.459 11.055 1.00 98.19 205 ASN A N 1
ATOM 1617 C CA . ASN A 1 205 ? 1.498 -5.413 11.703 1.00 98.19 205 ASN A CA 1
ATOM 1618 C C . ASN A 1 205 ? 0.977 -6.797 12.128 1.00 98.19 205 ASN A C 1
ATOM 1620 O O . ASN A 1 205 ? -0.131 -6.892 12.649 1.00 98.19 205 ASN A O 1
ATOM 1624 N N . HIS A 1 206 ? 1.743 -7.869 11.903 1.00 97.25 206 HIS A N 1
ATOM 1625 C CA . HIS A 1 206 ? 1.314 -9.251 12.145 1.00 97.25 206 HIS A CA 1
ATOM 1626 C C . HIS A 1 206 ? 0.076 -9.689 11.327 1.00 97.25 206 HIS A C 1
ATOM 1628 O O . HIS A 1 206 ? -0.680 -10.554 11.761 1.00 97.25 206 HIS A O 1
ATOM 1634 N N . TRP A 1 207 ? -0.111 -9.137 10.122 1.00 97.06 207 TRP A N 1
ATOM 1635 C CA . TRP A 1 207 ? -1.224 -9.457 9.204 1.00 97.06 207 TRP A CA 1
ATOM 1636 C C . TRP A 1 207 ? -0.829 -10.372 8.037 1.00 97.06 207 TRP A C 1
ATOM 1638 O O . TRP A 1 207 ? -1.647 -10.705 7.193 1.00 97.06 207 TRP A O 1
ATOM 1648 N N . HIS A 1 208 ? 0.429 -10.798 7.958 1.00 93.81 208 HIS A N 1
ATOM 1649 C CA . HIS A 1 208 ? 0.941 -11.572 6.822 1.00 93.81 208 HIS A CA 1
ATOM 1650 C C . HIS A 1 208 ? 0.391 -13.012 6.709 1.00 93.81 208 HIS A C 1
ATOM 1652 O O . HIS A 1 208 ? 0.545 -13.617 5.653 1.00 93.81 208 HIS A O 1
ATOM 1658 N N . ASN A 1 209 ? -0.240 -13.561 7.758 1.00 91.81 209 ASN A N 1
ATOM 1659 C CA . ASN A 1 209 ? -0.696 -14.964 7.806 1.00 91.81 209 ASN A CA 1
ATOM 1660 C C . ASN A 1 209 ? -2.219 -15.145 7.911 1.00 91.81 209 ASN A C 1
ATOM 1662 O O . ASN A 1 209 ? -2.686 -16.281 7.947 1.00 91.81 209 ASN A O 1
ATOM 1666 N N . ASP A 1 210 ? -3.009 -14.072 7.996 1.00 92.00 210 ASP A N 1
ATOM 1667 C CA . ASP A 1 210 ? -4.454 -14.175 8.262 1.00 92.00 210 ASP A CA 1
ATOM 1668 C C . ASP A 1 210 ? -5.326 -14.180 6.991 1.00 92.00 210 ASP A C 1
ATOM 1670 O O . ASP A 1 210 ? -6.549 -14.215 7.084 1.00 92.00 210 ASP A O 1
ATOM 1674 N N . SER A 1 211 ? -4.704 -14.160 5.806 1.00 93.50 211 SER A N 1
ATOM 1675 C CA . SER A 1 211 ? -5.355 -14.119 4.481 1.00 93.50 211 SER A CA 1
ATOM 1676 C C . SER A 1 211 ? -6.281 -12.920 4.232 1.00 93.50 211 SER A C 1
ATOM 1678 O O . SER A 1 211 ? -6.942 -12.864 3.196 1.00 93.50 211 SER A O 1
ATOM 1680 N N . SER A 1 212 ? -6.316 -11.942 5.140 1.00 96.44 212 SER A N 1
ATOM 1681 C CA . SER A 1 212 ? -7.181 -10.763 5.032 1.00 96.44 212 SER A CA 1
ATOM 1682 C C . SER A 1 212 ? -6.711 -9.767 3.971 1.00 96.44 212 SER A C 1
ATOM 1684 O O . SER A 1 212 ? -7.505 -8.954 3.505 1.00 96.44 212 SER A O 1
ATOM 1686 N N . VAL A 1 213 ? -5.437 -9.825 3.581 1.00 97.88 213 VAL A N 1
ATOM 1687 C CA . VAL A 1 213 ? -4.856 -9.019 2.507 1.00 97.88 213 VAL A CA 1
ATOM 1688 C C . VAL A 1 213 ? -4.249 -9.955 1.474 1.00 97.88 213 VAL A C 1
ATOM 1690 O O . VAL A 1 213 ? -3.310 -10.694 1.767 1.00 97.88 213 VAL A O 1
ATOM 1693 N N . GLN A 1 214 ? -4.776 -9.904 0.256 1.00 97.44 214 GLN A N 1
ATOM 1694 C CA . GLN A 1 214 ? -4.260 -10.627 -0.900 1.00 97.44 214 GLN A CA 1
ATOM 1695 C C . GLN A 1 214 ? -3.693 -9.624 -1.897 1.00 97.44 214 GLN A C 1
ATOM 1697 O O . GLN A 1 214 ? -4.367 -8.664 -2.263 1.00 97.44 214 GLN A O 1
ATOM 1702 N N . ILE A 1 215 ? -2.454 -9.839 -2.332 1.00 97.12 215 ILE A N 1
ATOM 1703 C CA . ILE A 1 215 ? -1.753 -8.937 -3.248 1.00 97.12 215 ILE A CA 1
ATOM 1704 C C . ILE A 1 215 ? -1.520 -9.661 -4.571 1.00 97.12 215 ILE A C 1
ATOM 1706 O O . ILE A 1 215 ? -1.059 -10.798 -4.576 1.00 97.12 215 ILE A O 1
ATOM 1710 N N . PHE A 1 216 ? -1.788 -9.001 -5.690 1.00 96.44 216 PHE A N 1
ATOM 1711 C CA . PHE A 1 216 ? -1.668 -9.551 -7.035 1.00 96.44 216 PHE A CA 1
ATOM 1712 C C . PHE A 1 216 ? -0.657 -8.739 -7.854 1.00 96.44 216 PHE A C 1
ATOM 1714 O O . PHE A 1 216 ? -0.745 -7.512 -7.937 1.00 96.44 216 PHE A O 1
ATOM 1721 N N . LEU A 1 217 ? 0.312 -9.425 -8.475 1.00 94.12 217 LEU A N 1
ATOM 1722 C CA . LEU A 1 217 ? 1.396 -8.817 -9.268 1.00 94.12 217 LEU A CA 1
ATOM 1723 C C . LEU A 1 217 ? 0.948 -8.498 -10.704 1.00 94.12 217 LEU A C 1
ATOM 1725 O O . LEU A 1 217 ? 1.572 -8.908 -11.680 1.00 94.12 217 LEU A O 1
ATOM 1729 N N . TYR A 1 218 ? -0.184 -7.812 -10.839 1.00 93.06 218 TYR A N 1
ATOM 1730 C CA . TYR A 1 218 ? -0.787 -7.489 -12.129 1.00 93.06 218 TYR A CA 1
ATOM 1731 C C . TYR A 1 218 ? -1.488 -6.132 -12.067 1.00 93.06 218 TYR A C 1
ATOM 1733 O O . TYR A 1 218 ? -1.882 -5.664 -10.999 1.00 93.06 218 TYR A O 1
ATOM 1741 N N . GLY A 1 219 ? -1.656 -5.508 -13.232 1.00 92.06 219 GLY A N 1
ATOM 1742 C CA . GLY A 1 219 ? -2.624 -4.428 -13.402 1.00 92.06 219 GLY A CA 1
ATOM 1743 C C . GLY A 1 219 ? -4.029 -4.982 -13.632 1.00 92.06 219 GLY A C 1
ATOM 1744 O O . GLY A 1 219 ? -4.184 -6.131 -14.043 1.00 92.06 219 GLY A O 1
ATOM 1745 N N . LEU A 1 220 ? -5.043 -4.149 -13.406 1.00 91.19 220 LEU A N 1
ATOM 1746 C CA . LEU A 1 220 ? -6.421 -4.445 -13.791 1.00 91.19 220 LEU A CA 1
ATOM 1747 C C . LEU A 1 220 ? -6.807 -3.654 -15.040 1.00 91.19 220 LEU A C 1
ATOM 1749 O O . LEU A 1 220 ? -6.486 -2.474 -15.161 1.00 91.19 220 LEU A O 1
ATOM 1753 N N . GLY A 1 221 ? -7.509 -4.318 -15.954 1.00 90.88 221 GLY A N 1
ATOM 1754 C CA . GLY A 1 221 ? -8.014 -3.749 -17.198 1.00 90.88 221 GLY A CA 1
ATOM 1755 C C . GLY A 1 221 ? -9.229 -4.526 -17.700 1.00 90.88 221 GLY A C 1
AT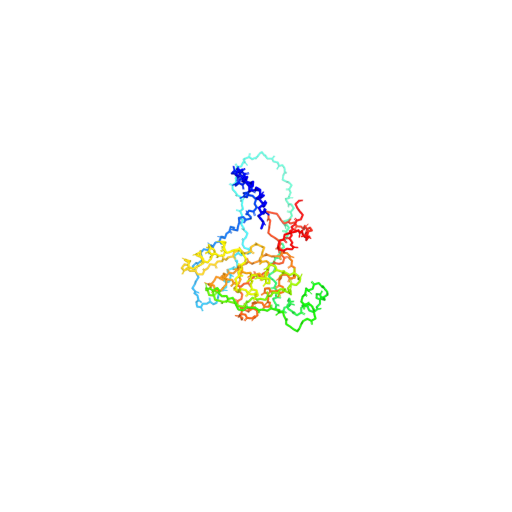OM 1756 O O . GLY A 1 221 ? -9.578 -5.569 -17.152 1.00 90.88 221 GLY A O 1
ATOM 1757 N N . GLU A 1 222 ? -9.879 -4.018 -18.746 1.00 90.56 222 GLU A N 1
ATOM 1758 C CA . GLU A 1 222 ? -11.083 -4.640 -19.321 1.00 90.56 222 GLU A CA 1
ATOM 1759 C C . GLU A 1 222 ? -10.807 -6.004 -19.969 1.00 90.56 222 GLU A C 1
ATOM 1761 O O . GLU A 1 222 ? -11.699 -6.844 -20.072 1.00 90.56 222 GLU A O 1
ATOM 1766 N N . GLN A 1 223 ? -9.575 -6.213 -20.436 1.00 89.50 223 GLN A N 1
ATOM 1767 C CA . GLN A 1 223 ? -9.145 -7.418 -21.136 1.00 89.50 223 GLN A CA 1
ATOM 1768 C C . GLN A 1 223 ? -7.803 -7.892 -20.587 1.00 89.50 223 GLN A C 1
ATOM 1770 O O . GLN A 1 223 ? -6.950 -7.089 -20.206 1.00 89.50 223 GLN A O 1
ATOM 1775 N N . GLU A 1 224 ? -7.598 -9.209 -20.590 1.00 90.19 224 GLU A N 1
ATOM 1776 C CA . GLU A 1 224 ? -6.296 -9.787 -20.279 1.00 90.19 224 GLU A CA 1
ATOM 1777 C C . GLU A 1 224 ? -5.295 -9.428 -21.386 1.00 90.19 224 GLU A C 1
ATOM 1779 O O . GLU A 1 224 ? -5.479 -9.778 -22.553 1.00 90.19 224 GLU A O 1
ATOM 1784 N N . ALA A 1 225 ? -4.217 -8.742 -21.010 1.00 89.69 225 ALA A N 1
ATOM 1785 C CA . ALA A 1 225 ? -3.129 -8.386 -21.907 1.00 89.69 225 ALA A CA 1
ATOM 1786 C C . ALA A 1 225 ? -1.793 -8.365 -21.155 1.00 89.69 225 ALA A C 1
ATOM 1788 O O . ALA A 1 225 ? -1.731 -8.069 -19.964 1.00 89.69 225 ALA A O 1
ATOM 1789 N N . THR A 1 226 ? -0.703 -8.658 -21.868 1.00 90.50 226 THR A N 1
ATOM 1790 C CA . THR A 1 226 ? 0.655 -8.390 -21.378 1.00 90.50 226 THR A CA 1
ATOM 1791 C C . THR A 1 226 ? 1.118 -7.076 -21.978 1.00 90.50 226 THR A C 1
ATOM 1793 O O . THR A 1 226 ? 1.307 -6.978 -23.189 1.00 90.50 226 THR A O 1
ATOM 1796 N N . LEU A 1 227 ? 1.278 -6.071 -21.125 1.00 88.19 227 LEU A N 1
ATOM 1797 C CA . LEU A 1 227 ? 1.698 -4.732 -21.513 1.00 88.19 227 LEU A CA 1
ATOM 1798 C C . LEU A 1 227 ? 3.027 -4.401 -20.843 1.00 88.19 227 LEU A C 1
ATOM 1800 O O . LEU A 1 227 ? 3.297 -4.830 -19.720 1.00 88.19 227 LEU A O 1
ATOM 1804 N N . ASN A 1 228 ? 3.848 -3.602 -21.520 1.00 86.88 228 ASN A N 1
ATOM 1805 C CA . ASN A 1 228 ? 5.070 -3.090 -20.919 1.00 86.88 228 ASN A CA 1
ATOM 1806 C C . ASN A 1 228 ? 4.711 -2.066 -19.842 1.00 86.88 228 ASN A C 1
ATOM 1808 O O . ASN A 1 228 ? 4.062 -1.052 -20.120 1.00 86.88 228 ASN A O 1
ATOM 1812 N N . LEU A 1 229 ? 5.164 -2.327 -18.617 1.00 82.31 229 LEU A N 1
ATOM 1813 C CA . LEU A 1 229 ? 5.105 -1.349 -17.545 1.00 82.31 229 LEU A CA 1
ATOM 1814 C C . LEU A 1 229 ? 6.130 -0.251 -17.838 1.00 82.31 229 LEU A C 1
ATOM 1816 O O . LEU A 1 229 ? 7.332 -0.495 -17.917 1.00 82.31 229 LEU A O 1
ATOM 1820 N N . THR A 1 230 ? 5.647 0.968 -18.007 1.00 76.94 230 THR A N 1
ATOM 1821 C CA . THR A 1 230 ? 6.480 2.157 -18.148 1.00 76.94 230 THR A CA 1
ATOM 1822 C C . THR A 1 230 ? 6.728 2.790 -16.800 1.00 76.94 230 THR A C 1
ATOM 1824 O O . THR A 1 230 ? 5.830 2.911 -15.970 1.00 76.94 230 THR A O 1
ATOM 1827 N N . THR A 1 231 ? 7.946 3.264 -16.591 1.00 65.19 231 THR A N 1
ATOM 1828 C CA . THR A 1 231 ? 8.277 4.121 -15.457 1.00 65.19 231 THR A CA 1
ATOM 1829 C C . THR A 1 231 ? 8.254 5.573 -15.932 1.00 65.19 231 THR A C 1
ATOM 1831 O O . THR A 1 231 ? 9.250 6.084 -16.441 1.00 65.19 231 THR A O 1
ATOM 1834 N N . GLY A 1 232 ? 7.081 6.210 -15.866 1.00 61.03 232 GLY A N 1
ATOM 1835 C CA . GLY A 1 232 ? 6.891 7.622 -16.224 1.00 61.03 232 GLY A CA 1
ATOM 1836 C C . GLY A 1 232 ? 7.146 8.592 -15.059 1.00 61.03 232 GLY A C 1
ATOM 1837 O O . GLY A 1 232 ? 7.600 8.199 -13.990 1.00 61.03 232 GLY A O 1
ATOM 1838 N N . HIS A 1 233 ? 6.769 9.867 -15.232 1.00 65.31 233 HIS A N 1
ATOM 1839 C CA . HIS A 1 233 ? 6.785 10.899 -14.172 1.00 65.31 233 HIS A CA 1
ATOM 1840 C C . HIS A 1 233 ? 5.626 10.766 -13.158 1.00 65.31 233 HIS A C 1
ATOM 1842 O O . HIS A 1 233 ? 5.329 11.710 -12.424 1.00 65.31 233 HIS A O 1
ATOM 1848 N N . ASN A 1 234 ? 4.943 9.619 -13.121 1.00 67.31 234 ASN A N 1
ATOM 1849 C CA . ASN A 1 234 ? 3.906 9.351 -12.130 1.00 67.31 234 ASN A CA 1
ATOM 1850 C C . ASN A 1 234 ? 4.558 9.290 -10.730 1.00 67.31 234 ASN A C 1
ATOM 1852 O O . ASN A 1 234 ? 5.564 8.595 -10.581 1.00 67.31 234 ASN A O 1
ATOM 1856 N N . PRO A 1 235 ? 4.008 9.949 -9.691 1.00 61.94 235 PRO A N 1
ATOM 1857 C CA . PRO A 1 235 ? 4.439 9.769 -8.299 1.00 61.94 235 PRO A CA 1
ATOM 1858 C C . PRO A 1 235 ? 4.518 8.304 -7.835 1.00 61.94 235 PRO A C 1
ATOM 1860 O O . PRO A 1 235 ? 5.297 7.968 -6.941 1.00 61.94 235 PRO A O 1
ATOM 1863 N N . GLY A 1 236 ? 3.728 7.417 -8.447 1.00 59.88 236 GLY A N 1
ATOM 1864 C CA . GLY A 1 236 ? 3.789 5.974 -8.219 1.00 59.88 236 GLY A CA 1
ATOM 1865 C C . GLY A 1 236 ? 4.915 5.238 -8.950 1.00 59.88 236 GLY A C 1
ATOM 1866 O O . GLY A 1 236 ? 5.034 4.025 -8.801 1.00 59.88 236 GLY A O 1
ATOM 1867 N N . MET A 1 237 ? 5.737 5.953 -9.723 1.00 67.38 237 MET A N 1
ATOM 1868 C CA . MET A 1 237 ? 6.875 5.462 -10.509 1.00 67.38 237 MET A CA 1
ATOM 1869 C C . MET A 1 237 ? 6.533 4.440 -11.600 1.00 67.38 237 MET A C 1
ATOM 1871 O O . MET A 1 237 ? 7.446 3.954 -12.262 1.00 67.38 237 MET A O 1
ATOM 1875 N N . SER A 1 238 ? 5.255 4.120 -11.831 1.00 64.62 238 SER A N 1
ATOM 1876 C CA . SER A 1 238 ? 4.848 3.202 -12.895 1.00 64.62 238 SER A CA 1
ATOM 1877 C C . SER A 1 238 ? 3.466 3.513 -13.492 1.00 64.62 238 SER A C 1
ATOM 1879 O O . SER A 1 238 ? 2.616 4.121 -12.840 1.00 64.62 238 SER A O 1
ATOM 1881 N N . SER A 1 239 ? 3.286 3.168 -14.767 1.00 58.94 239 SER A N 1
ATOM 1882 C CA . SER A 1 239 ? 2.041 3.214 -15.552 1.00 58.94 239 SER A CA 1
ATOM 1883 C C . SER A 1 239 ? 2.166 2.239 -16.724 1.00 58.94 239 SER A C 1
ATOM 1885 O O . SER A 1 239 ? 3.281 1.959 -17.157 1.00 58.94 239 SER A O 1
ATOM 1887 N N . PHE A 1 240 ? 1.078 1.742 -17.301 1.00 58.31 240 PHE A N 1
ATOM 1888 C CA . PHE A 1 240 ? 1.164 1.024 -18.581 1.00 58.31 240 PHE A CA 1
ATOM 1889 C C . PHE A 1 240 ? 1.343 2.014 -19.741 1.00 58.31 240 PHE A C 1
ATOM 1891 O O . PHE A 1 240 ? 0.940 3.173 -19.621 1.00 58.31 240 PHE A O 1
ATOM 1898 N N . HIS A 1 241 ? 1.991 1.580 -20.830 1.00 56.53 241 HIS A N 1
ATOM 1899 C CA . HIS A 1 241 ? 1.932 2.314 -22.098 1.00 56.53 241 HIS A CA 1
ATOM 1900 C C . HIS A 1 241 ? 0.472 2.331 -22.569 1.00 56.53 241 HIS A C 1
ATOM 1902 O O . HIS A 1 241 ? -0.089 1.265 -22.817 1.00 56.53 241 HIS A O 1
ATOM 1908 N N . GLU A 1 242 ? -0.110 3.527 -22.653 1.00 45.81 242 GLU A N 1
ATOM 1909 C CA . GLU A 1 242 ? -1.356 3.784 -23.386 1.00 45.81 242 GLU A CA 1
ATOM 1910 C C . GLU A 1 242 ? -1.115 3.757 -24.901 1.00 45.81 242 GLU A C 1
ATOM 1912 O O . GLU A 1 242 ? -0.044 4.248 -25.340 1.00 45.81 242 GLU A O 1
#